Protein AF-A0A9W6DS70-F1 (afdb_monomer_lite)

Structure (mmCIF, N/CA/C/O backbone):
data_AF-A0A9W6DS70-F1
#
_entry.id   AF-A0A9W6DS70-F1
#
loop_
_atom_site.group_PDB
_atom_site.id
_atom_site.type_symbol
_atom_site.label_atom_id
_atom_site.label_alt_id
_atom_site.label_comp_id
_atom_site.label_asym_id
_atom_site.label_entity_id
_atom_site.label_seq_id
_atom_site.pdbx_PDB_ins_code
_atom_site.Cartn_x
_atom_site.Cartn_y
_atom_site.Cartn_z
_atom_site.occupancy
_atom_site.B_iso_or_equiv
_atom_site.auth_seq_id
_atom_site.auth_comp_id
_atom_site.auth_asym_id
_atom_site.auth_atom_id
_atom_site.pdbx_PDB_model_num
ATOM 1 N N . MET A 1 1 ? 18.155 77.463 -1.052 1.00 33.03 1 MET A N 1
ATOM 2 C CA . MET A 1 1 ? 19.085 77.897 0.011 1.00 33.03 1 MET A CA 1
ATOM 3 C C . MET A 1 1 ? 18.278 78.553 1.119 1.00 33.03 1 MET A C 1
ATOM 5 O O . MET A 1 1 ? 17.404 79.341 0.790 1.00 33.03 1 MET A O 1
ATOM 9 N N . SER A 1 2 ? 18.618 78.225 2.370 1.00 34.84 2 SER A N 1
ATOM 10 C CA . SER A 1 2 ? 18.246 78.907 3.626 1.00 34.84 2 SER A CA 1
ATOM 11 C C . SER A 1 2 ? 16.790 78.757 4.086 1.00 34.84 2 SER A C 1
ATOM 13 O O . SER A 1 2 ? 15.871 79.281 3.475 1.00 34.84 2 SER A O 1
ATOM 15 N N . ASN A 1 3 ? 16.540 77.878 5.061 1.00 30.44 3 ASN A N 1
ATOM 16 C CA . ASN A 1 3 ? 16.695 78.058 6.520 1.00 30.44 3 ASN A CA 1
ATOM 17 C C . ASN A 1 3 ? 15.489 78.778 7.132 1.00 30.44 3 ASN A C 1
ATOM 19 O O . ASN A 1 3 ? 15.392 80.001 7.080 1.00 30.44 3 ASN A O 1
ATOM 23 N N . SER A 1 4 ? 14.623 78.007 7.789 1.00 36.94 4 SER A N 1
ATOM 24 C CA . SER A 1 4 ? 13.586 78.525 8.679 1.00 36.94 4 SER A CA 1
ATOM 25 C C . SER A 1 4 ? 13.915 78.094 10.105 1.00 36.94 4 SER A C 1
ATOM 27 O O . SER A 1 4 ? 13.735 76.939 10.481 1.00 36.94 4 SER A O 1
ATOM 29 N N . ASN A 1 5 ? 14.445 79.047 10.871 1.00 34.72 5 ASN A N 1
ATOM 30 C CA . ASN A 1 5 ? 14.525 78.992 12.325 1.00 34.72 5 ASN A CA 1
ATOM 31 C C . ASN A 1 5 ? 13.143 79.315 12.921 1.00 34.72 5 ASN A C 1
ATOM 33 O O . ASN A 1 5 ? 12.470 80.236 12.460 1.00 34.72 5 ASN A O 1
ATOM 37 N N . LEU A 1 6 ? 12.754 78.563 13.954 1.00 40.66 6 LEU A N 1
ATOM 38 C CA . LEU A 1 6 ? 11.622 78.843 14.851 1.00 40.66 6 LEU A CA 1
ATOM 39 C C . LEU A 1 6 ? 11.894 80.111 15.690 1.00 40.66 6 LEU A C 1
ATOM 41 O O . LEU A 1 6 ? 13.056 80.501 15.835 1.00 40.66 6 LEU A O 1
ATOM 45 N N . PRO A 1 7 ? 10.862 80.724 16.304 1.00 43.28 7 PRO A N 1
ATOM 46 C CA . PRO A 1 7 ? 10.692 80.470 17.740 1.00 43.28 7 PRO A CA 1
ATOM 47 C C . PRO A 1 7 ? 9.241 80.496 18.279 1.00 43.28 7 PRO A C 1
ATOM 49 O O . PRO A 1 7 ? 8.278 80.868 17.618 1.00 43.28 7 PRO A O 1
ATOM 52 N N . ILE A 1 8 ? 9.162 80.061 19.537 1.00 36.66 8 ILE A N 1
ATOM 53 C CA . ILE A 1 8 ? 8.038 79.853 20.463 1.00 36.66 8 ILE A CA 1
ATOM 54 C C . ILE A 1 8 ? 7.481 81.178 21.027 1.00 36.66 8 ILE A C 1
ATOM 56 O O . ILE A 1 8 ? 8.280 82.028 21.400 1.00 36.66 8 ILE A O 1
ATOM 60 N N . LEU A 1 9 ? 6.152 81.291 21.199 1.00 30.89 9 LEU A N 1
ATOM 61 C CA . LEU A 1 9 ? 5.375 82.019 22.247 1.00 30.89 9 LEU A CA 1
ATOM 62 C C . LEU A 1 9 ? 3.893 82.009 21.792 1.00 30.89 9 LEU A C 1
ATOM 64 O O . LEU A 1 9 ? 3.650 82.023 20.597 1.00 30.89 9 LEU A O 1
ATOM 68 N N . ALA A 1 10 ? 2.817 81.999 22.576 1.00 34.34 10 ALA A N 1
ATOM 69 C CA . ALA A 1 10 ? 2.534 82.179 23.992 1.00 34.34 10 ALA A CA 1
ATOM 70 C C . ALA A 1 10 ? 1.145 81.548 24.272 1.00 34.34 10 ALA A C 1
ATOM 72 O O . ALA A 1 10 ? 0.312 81.454 23.370 1.00 34.34 10 ALA A O 1
ATOM 73 N N . LYS A 1 11 ? 0.861 81.180 25.526 1.00 37.88 11 LYS A N 1
ATOM 74 C CA . LYS A 1 11 ? -0.518 81.010 26.030 1.00 37.88 11 LYS A CA 1
ATOM 75 C C . LYS A 1 11 ? -1.127 82.390 26.318 1.00 37.88 11 LYS A C 1
ATOM 77 O O . LYS A 1 11 ? -0.399 83.260 26.798 1.00 37.88 11 LYS A O 1
ATOM 82 N N . PRO A 1 12 ? -2.448 82.554 26.152 1.00 40.75 12 PRO A N 1
ATOM 83 C CA . PRO A 1 12 ? -3.218 83.183 27.227 1.00 40.75 12 PRO A CA 1
ATOM 84 C C . PRO A 1 12 ? -4.564 82.499 27.523 1.00 40.75 12 PRO A C 1
ATOM 86 O O . PRO A 1 12 ? -5.110 81.746 26.720 1.00 40.75 12 PRO A O 1
ATOM 89 N N . SER A 1 13 ? -5.031 82.774 28.739 1.00 32.84 13 SER A N 1
ATOM 90 C CA . SER A 1 13 ? -6.174 82.205 29.451 1.00 32.84 13 SER A CA 1
ATOM 91 C C . SER A 1 13 ? -7.545 82.779 29.058 1.00 32.84 13 SER A C 1
ATOM 93 O O . SER A 1 13 ? -7.648 83.926 28.637 1.00 32.84 13 SER A O 1
ATOM 95 N N . ASP A 1 14 ? -8.568 81.949 29.288 1.00 32.41 14 ASP A N 1
ATOM 96 C CA . ASP A 1 14 ? -9.952 82.203 29.730 1.00 32.41 14 ASP A CA 1
ATOM 97 C C . ASP A 1 14 ? -10.707 83.475 29.297 1.00 32.41 14 ASP A C 1
ATOM 99 O O . ASP A 1 14 ? -10.489 84.560 29.833 1.00 32.41 14 ASP A O 1
ATOM 103 N N . SER A 1 15 ? -11.780 83.294 28.511 1.00 32.81 15 SER A N 1
ATOM 104 C CA . SER A 1 15 ? -13.138 83.682 28.946 1.00 32.81 15 SER A CA 1
ATOM 105 C C . SER A 1 15 ? -14.252 83.323 27.955 1.00 32.81 15 SER A C 1
ATOM 107 O O . SER A 1 15 ? -14.219 83.693 26.789 1.00 32.81 15 SER A O 1
ATOM 109 N N . ALA A 1 16 ? -15.276 82.691 28.533 1.00 32.31 16 ALA A N 1
ATOM 110 C CA . ALA A 1 16 ? -16.711 82.877 28.319 1.00 32.31 16 ALA A CA 1
ATOM 111 C C . ALA A 1 16 ? -17.374 82.554 26.958 1.00 32.31 16 ALA A C 1
ATOM 113 O O . ALA A 1 16 ? -17.297 83.293 25.986 1.00 32.31 16 ALA A O 1
ATOM 114 N N . ALA A 1 17 ? -18.227 81.527 27.057 1.00 32.28 17 ALA A N 1
ATOM 115 C CA . ALA A 1 17 ? -19.606 81.469 26.568 1.00 32.28 17 ALA A CA 1
ATOM 116 C C . ALA A 1 17 ? -19.857 81.411 25.051 1.00 32.28 17 ALA A C 1
ATOM 118 O O . ALA A 1 17 ? -19.891 82.417 24.357 1.00 32.28 17 ALA A O 1
ATOM 119 N N . ASN A 1 18 ? -20.250 80.221 24.587 1.00 35.31 18 ASN A N 1
ATOM 120 C CA . ASN A 1 18 ? -21.590 80.045 24.023 1.00 35.31 18 ASN A CA 1
ATOM 121 C C . ASN A 1 18 ? -22.003 78.570 24.083 1.00 35.31 18 ASN A C 1
ATOM 123 O O . ASN A 1 18 ? -21.329 77.687 23.556 1.00 35.31 18 ASN A O 1
ATOM 127 N N . GLN A 1 19 ? -23.108 78.319 24.785 1.00 34.34 19 GLN A N 1
ATOM 128 C CA . GLN A 1 19 ? -23.780 77.028 24.856 1.00 34.34 19 GLN A CA 1
ATOM 129 C C . GLN A 1 19 ? -24.336 76.667 23.475 1.00 34.34 19 GLN A C 1
ATOM 131 O O . GLN A 1 19 ? -25.117 77.423 22.902 1.00 34.34 19 GLN A O 1
ATOM 136 N N . VAL A 1 20 ? -23.971 75.487 22.975 1.00 38.25 20 VAL A N 1
ATOM 137 C CA . VAL A 1 20 ? -24.668 74.807 21.880 1.00 38.25 20 VAL A CA 1
ATOM 138 C C . VAL A 1 20 ? -25.245 73.524 22.467 1.00 38.25 20 VAL A C 1
ATOM 140 O O . VAL A 1 20 ? -24.530 72.706 23.043 1.00 38.25 20 VAL A O 1
ATOM 143 N N . THR A 1 21 ? -26.563 73.399 22.386 1.00 40.50 21 THR A N 1
ATOM 144 C CA . THR A 1 21 ? -27.367 72.263 22.840 1.00 40.50 21 THR A CA 1
ATOM 145 C C . THR A 1 21 ? -26.900 70.959 22.172 1.00 40.50 21 THR A C 1
ATOM 147 O O . THR A 1 21 ? -26.774 70.933 20.946 1.00 40.50 21 THR A O 1
ATOM 150 N N . PRO A 1 22 ? -26.667 69.857 22.913 1.00 41.44 22 PRO A N 1
ATOM 151 C CA . PRO A 1 22 ? -26.314 68.585 22.296 1.00 41.44 22 PRO A CA 1
ATOM 152 C C . PRO A 1 22 ? -27.543 67.914 21.670 1.00 41.44 22 PRO A C 1
ATOM 154 O O . PRO A 1 22 ? -28.576 67.736 22.315 1.00 41.44 22 PRO A O 1
ATOM 157 N N . VAL A 1 23 ? -27.398 67.512 20.408 1.00 46.72 23 VAL A N 1
ATOM 158 C CA . VAL A 1 23 ? -28.306 66.605 19.692 1.00 46.72 23 VAL A CA 1
ATOM 159 C C . VAL A 1 23 ? -28.251 65.213 20.354 1.00 46.72 23 VAL A C 1
ATOM 161 O O . VAL A 1 23 ? -27.155 64.775 20.712 1.00 46.72 23 VAL A O 1
ATOM 164 N N . PRO A 1 24 ? -29.372 64.482 20.519 1.00 42.22 24 PRO A N 1
ATOM 165 C CA . PRO A 1 24 ? -29.346 63.148 21.116 1.00 42.22 24 PRO A CA 1
ATOM 166 C C . PRO A 1 24 ? -28.650 62.151 20.179 1.00 42.22 24 PRO A C 1
ATOM 168 O O . PRO A 1 24 ? -29.122 61.894 19.072 1.00 42.22 24 PRO A O 1
ATOM 171 N N . VAL A 1 25 ? -27.534 61.574 20.626 1.00 51.66 25 VAL A N 1
ATOM 172 C CA . VAL A 1 25 ? -26.871 60.447 19.956 1.00 51.66 25 VAL A CA 1
ATOM 173 C C . VAL A 1 25 ? -27.653 59.177 20.294 1.00 51.66 25 VAL A C 1
ATOM 175 O O . VAL A 1 25 ? -27.782 58.816 21.463 1.00 51.66 25 VAL A O 1
ATOM 178 N N . ALA A 1 26 ? -28.210 58.520 19.276 1.00 48.19 26 ALA A N 1
ATOM 179 C CA . ALA A 1 26 ? -28.862 57.222 19.424 1.00 48.19 26 ALA A CA 1
ATOM 180 C C . ALA A 1 26 ? -27.858 56.170 19.943 1.00 48.19 26 ALA A C 1
ATOM 182 O O . ALA A 1 26 ? -26.691 56.200 19.543 1.00 48.19 26 ALA A O 1
ATOM 183 N N . PRO A 1 27 ? -28.270 55.235 20.817 1.00 43.38 27 PRO A N 1
ATOM 184 C CA . PRO A 1 27 ? -27.362 54.242 21.366 1.00 43.38 27 PRO A CA 1
ATOM 185 C C . PRO A 1 27 ? -26.919 53.264 20.275 1.00 43.38 27 PRO A C 1
ATOM 187 O O . PRO A 1 27 ? -27.733 52.599 19.635 1.00 43.38 27 PRO A O 1
ATOM 190 N N . SER A 1 28 ? -25.607 53.176 20.078 1.00 44.44 28 SER A N 1
ATOM 191 C CA . SER A 1 28 ? -24.958 52.183 19.233 1.00 44.44 28 SER A CA 1
ATOM 192 C C . SER A 1 28 ? -25.350 50.782 19.705 1.00 44.44 28 SER A C 1
ATOM 194 O O . SER A 1 28 ? -24.995 50.366 20.810 1.00 44.44 28 SER A O 1
ATOM 196 N N . HIS A 1 29 ? -26.084 50.039 18.878 1.00 42.75 29 HIS A N 1
ATOM 197 C CA . HIS A 1 29 ? -26.306 48.617 19.103 1.00 42.75 29 HIS A CA 1
ATOM 198 C C . HIS A 1 29 ? -24.961 47.892 18.991 1.00 42.75 29 HIS A C 1
ATOM 200 O O . HIS A 1 29 ? -24.444 47.680 17.895 1.00 42.75 29 HIS A O 1
ATOM 206 N N . ASN A 1 30 ? -24.385 47.517 20.134 1.00 39.59 30 ASN A N 1
ATOM 207 C CA . ASN A 1 30 ? -23.281 46.569 20.180 1.00 39.59 30 ASN A CA 1
ATOM 208 C C . ASN A 1 30 ? -23.777 45.234 19.610 1.00 39.59 30 ASN A C 1
ATOM 210 O O . ASN A 1 30 ? -24.568 44.531 20.238 1.00 39.59 30 ASN A O 1
ATOM 214 N N . LEU A 1 31 ? -23.315 44.892 18.408 1.00 43.22 31 LEU A N 1
ATOM 215 C CA . LEU A 1 31 ? -23.416 43.542 17.868 1.00 43.22 31 LEU A CA 1
ATOM 216 C C . LEU A 1 31 ? -22.476 42.653 18.683 1.00 43.22 31 LEU A C 1
ATOM 218 O O . LEU A 1 31 ? -21.290 42.530 18.385 1.00 43.22 31 LEU A O 1
ATOM 222 N N . THR A 1 32 ? -23.001 42.045 19.742 1.00 39.56 32 THR A N 1
ATOM 223 C CA . THR A 1 32 ? -22.307 40.965 20.437 1.00 39.56 32 THR A CA 1
ATOM 224 C C . THR A 1 32 ? -22.225 39.789 19.470 1.00 39.56 32 THR A C 1
ATOM 226 O O . THR A 1 32 ? -23.200 39.063 19.277 1.00 39.56 32 THR A O 1
ATOM 229 N N . ILE A 1 33 ? -21.068 39.607 18.832 1.00 49.88 33 ILE A N 1
ATOM 230 C CA . ILE A 1 33 ? -20.751 38.374 18.114 1.00 49.88 33 ILE A CA 1
ATOM 231 C C . ILE A 1 33 ? -20.685 37.278 19.180 1.00 49.88 33 ILE A C 1
ATOM 233 O O . ILE A 1 33 ? -19.675 37.097 19.856 1.00 49.88 33 ILE A O 1
ATOM 237 N N . GLN A 1 34 ? -21.796 36.570 19.369 1.00 45.12 34 GLN A N 1
ATOM 238 C CA . GLN A 1 34 ? -21.818 35.289 20.058 1.00 45.12 34 GLN A CA 1
ATOM 239 C C . GLN A 1 34 ? -20.980 34.333 19.209 1.00 45.12 34 GLN A C 1
ATOM 241 O O . GLN A 1 34 ? -21.471 33.738 18.248 1.00 45.12 34 GLN A O 1
ATOM 246 N N . MET A 1 35 ? -19.692 34.213 19.533 1.00 42.56 35 MET A N 1
ATOM 247 C CA . MET A 1 35 ? -18.890 33.088 19.079 1.00 42.56 35 MET A CA 1
ATOM 248 C C . MET A 1 35 ? -19.514 31.838 19.692 1.00 42.56 35 MET A C 1
ATOM 250 O O . MET A 1 35 ? -19.226 31.464 20.827 1.00 42.56 35 MET A O 1
ATOM 254 N N . LYS A 1 36 ? -20.432 31.217 18.946 1.00 41.28 36 LYS A N 1
ATOM 255 C CA . LYS A 1 36 ? -20.911 29.873 19.233 1.00 41.28 36 LYS A CA 1
ATOM 256 C C . LYS A 1 36 ? -19.681 28.983 19.166 1.00 41.28 36 LYS A C 1
ATOM 258 O O . LYS A 1 36 ? -19.204 28.682 18.074 1.00 41.28 36 LYS A O 1
ATOM 263 N N . SER A 1 37 ? -19.145 28.655 20.340 1.00 44.19 37 SER A N 1
ATOM 264 C CA . SER A 1 37 ? -18.058 27.703 20.510 1.00 44.19 37 SER A CA 1
ATOM 265 C C . SER A 1 37 ? -18.435 26.451 19.728 1.00 44.19 37 SER A C 1
ATOM 267 O O . SER A 1 37 ? -19.375 25.739 20.088 1.00 44.19 37 SER A O 1
ATOM 269 N N . ARG A 1 38 ? -17.785 26.251 18.578 1.00 49.19 38 ARG A N 1
ATOM 270 C CA . ARG A 1 38 ? -17.803 24.961 17.906 1.00 49.19 38 ARG A CA 1
ATOM 271 C C . ARG A 1 38 ? -16.989 24.074 18.824 1.00 49.19 38 ARG A C 1
ATOM 273 O O . ARG A 1 38 ? -15.770 24.203 18.881 1.00 49.19 38 ARG A O 1
ATOM 280 N N . THR A 1 39 ? -17.677 23.233 19.586 1.00 43.56 39 THR A N 1
ATOM 281 C CA . THR A 1 39 ? -17.058 22.060 20.187 1.00 43.56 39 THR A CA 1
ATOM 282 C C . THR A 1 39 ? -16.211 21.402 19.099 1.00 43.56 39 THR A C 1
ATOM 284 O O . THR A 1 39 ? -16.735 21.198 17.997 1.00 43.56 39 THR A O 1
ATOM 287 N N . PRO A 1 40 ? -14.920 21.119 19.349 1.00 41.56 40 PRO A N 1
ATOM 288 C CA . PRO A 1 40 ? -14.156 20.271 18.456 1.00 41.56 40 PRO A CA 1
ATOM 289 C C . PRO A 1 40 ? -14.964 18.986 18.325 1.00 41.56 40 PRO A C 1
ATOM 291 O O . PRO A 1 40 ? -15.206 18.300 19.321 1.00 41.56 40 PRO A O 1
ATOM 294 N N . ILE A 1 41 ? -15.483 18.721 17.128 1.00 48.34 41 ILE A N 1
ATOM 295 C CA . ILE A 1 41 ? -16.021 17.407 16.814 1.00 48.34 41 ILE A CA 1
ATOM 296 C C . ILE A 1 41 ? -14.767 16.550 16.772 1.00 48.34 41 ILE A C 1
ATOM 298 O O . ILE A 1 41 ? -14.074 16.533 15.763 1.00 48.34 41 ILE A O 1
ATOM 302 N N . ILE A 1 42 ? -14.407 15.961 17.913 1.00 49.78 42 ILE A N 1
ATOM 303 C CA . ILE A 1 42 ? -13.41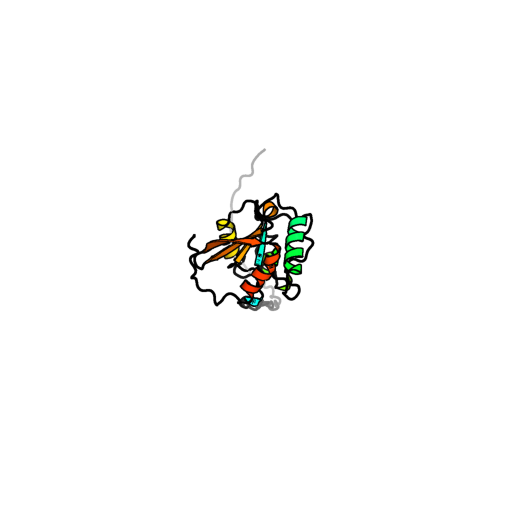3 14.897 17.947 1.00 49.78 42 ILE A CA 1
ATOM 304 C C . ILE A 1 42 ? -13.961 13.866 16.957 1.00 49.78 42 ILE A C 1
ATOM 306 O O . ILE A 1 42 ? -15.090 13.402 17.174 1.00 49.78 42 ILE A O 1
ATOM 310 N N . PRO A 1 43 ? -13.269 13.598 15.833 1.00 54.28 43 PRO A N 1
ATOM 311 C CA . PRO A 1 43 ? -13.741 12.600 14.895 1.00 54.28 43 PRO A CA 1
ATOM 312 C C . PRO A 1 43 ? -13.931 11.293 15.672 1.00 54.28 43 PRO A C 1
ATOM 314 O O . PRO A 1 43 ? -13.142 10.997 16.577 1.00 54.28 43 PRO A O 1
ATOM 317 N N . PRO A 1 44 ? -15.021 10.552 15.416 1.00 57.03 44 PRO A N 1
ATOM 318 C CA . PRO A 1 44 ? -15.222 9.273 16.073 1.00 57.03 44 PRO A CA 1
ATOM 319 C C . PRO A 1 44 ? -13.971 8.405 15.871 1.00 57.03 44 PRO A C 1
ATOM 321 O O . PRO A 1 44 ? -13.338 8.499 14.817 1.00 57.03 44 PRO A O 1
ATOM 324 N N . PRO A 1 45 ? -13.589 7.586 16.867 1.00 65.19 45 PRO A N 1
ATOM 325 C CA . PRO A 1 45 ? -12.441 6.704 16.725 1.00 65.19 45 PRO A CA 1
ATOM 326 C C . PRO A 1 45 ? -12.615 5.857 15.464 1.00 65.19 45 PRO A C 1
ATOM 328 O O . PRO A 1 45 ? -13.667 5.245 15.268 1.00 65.19 45 PRO A O 1
ATOM 331 N N . VAL A 1 46 ? -11.592 5.866 14.609 1.00 69.44 46 VAL A N 1
ATOM 332 C CA . VAL A 1 46 ? -11.586 5.138 13.340 1.00 69.44 46 VAL A CA 1
ATOM 333 C C . VAL A 1 46 ? -11.865 3.665 13.616 1.00 69.44 46 VAL A C 1
ATOM 335 O O . VAL A 1 46 ? -11.152 3.024 14.391 1.00 69.44 46 VAL A O 1
ATOM 338 N N . ASN A 1 47 ? -12.922 3.130 13.005 1.00 75.00 47 ASN A N 1
ATOM 339 C CA . ASN A 1 47 ? -13.263 1.720 13.119 1.00 75.00 47 ASN A CA 1
ATOM 340 C C . ASN A 1 47 ? -12.146 0.888 12.459 1.00 75.00 47 ASN A C 1
ATOM 342 O O . ASN A 1 47 ? -11.929 1.039 11.257 1.00 75.00 47 ASN A O 1
ATOM 346 N N . PRO A 1 48 ? -11.449 -0.008 13.185 1.00 69.88 48 PRO A N 1
ATOM 347 C CA . PRO A 1 48 ? -10.369 -0.810 12.604 1.00 69.88 48 PRO A CA 1
ATOM 348 C C . PRO A 1 48 ? -10.801 -1.617 11.371 1.00 69.88 48 PRO A C 1
ATOM 350 O O . PRO A 1 48 ? -10.005 -1.811 10.458 1.00 69.88 48 PRO A O 1
ATOM 353 N N . LEU A 1 49 ? -12.079 -2.019 11.312 1.00 75.00 49 LEU A N 1
ATOM 354 C CA . LEU A 1 49 ? -12.669 -2.783 10.203 1.00 75.00 49 LEU A CA 1
ATOM 355 C C . LEU A 1 49 ? -12.791 -1.984 8.897 1.00 75.00 49 LEU A C 1
ATOM 357 O O . LEU A 1 49 ? -13.027 -2.568 7.838 1.00 75.00 49 LEU A O 1
ATOM 361 N N . GLU A 1 50 ? -12.683 -0.663 8.993 1.00 83.62 50 GLU A N 1
ATOM 362 C CA . GLU A 1 50 ? -12.844 0.291 7.899 1.00 83.62 50 GLU A CA 1
ATOM 363 C C . GLU A 1 50 ? -11.502 0.876 7.444 1.00 83.62 50 GLU A C 1
ATOM 365 O O . GLU A 1 50 ? -11.470 1.640 6.484 1.00 83.62 50 GLU A O 1
ATOM 370 N N . GLN A 1 51 ? -10.396 0.509 8.105 1.00 92.88 51 GLN A N 1
ATOM 371 C CA . GLN A 1 51 ? -9.077 1.006 7.741 1.00 92.88 51 GLN A CA 1
ATOM 372 C C . GLN A 1 51 ? -8.647 0.548 6.345 1.00 92.88 51 GLN A C 1
ATOM 374 O O . GLN A 1 51 ? -8.930 -0.575 5.919 1.00 92.88 51 GLN A O 1
ATOM 379 N N . LEU A 1 52 ? -7.887 1.408 5.672 1.00 96.44 52 LEU A N 1
ATOM 380 C CA . LEU A 1 52 ? -7.204 1.102 4.420 1.00 96.44 52 LEU A CA 1
ATOM 381 C C . LEU A 1 52 ? -5.730 0.808 4.687 1.00 96.44 52 LEU A C 1
ATOM 383 O O . LEU A 1 52 ? -5.088 1.474 5.496 1.00 96.44 52 LEU A O 1
ATOM 387 N N . VAL A 1 53 ? -5.175 -0.181 3.997 1.00 97.75 53 VAL A N 1
ATOM 388 C CA . VAL A 1 53 ? -3.752 -0.522 4.076 1.00 97.75 53 VAL A CA 1
ATOM 389 C C . VAL A 1 53 ? -3.024 0.138 2.917 1.00 97.75 53 VAL A C 1
ATOM 391 O O . VAL A 1 53 ? -3.365 -0.079 1.752 1.00 97.75 53 VAL A O 1
ATOM 394 N N . CYS A 1 54 ? -2.007 0.933 3.234 1.00 98.25 54 CYS A N 1
ATOM 395 C CA . CYS A 1 54 ? -1.259 1.652 2.214 1.00 98.25 54 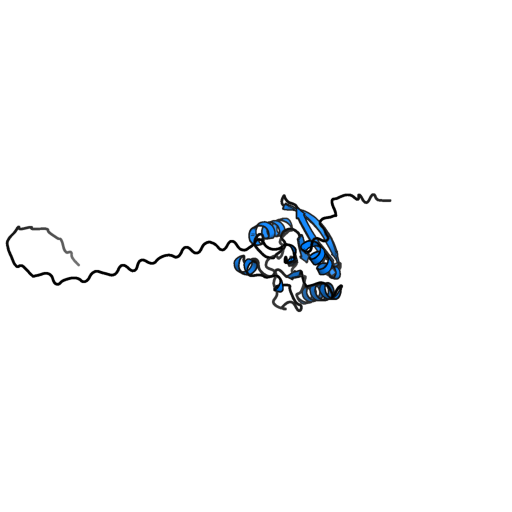CYS A CA 1
ATOM 396 C C . CYS A 1 54 ? -0.353 0.716 1.407 1.00 98.25 54 CYS A C 1
ATOM 398 O O . CYS A 1 54 ? 0.319 -0.146 1.970 1.00 98.25 54 CYS A O 1
ATOM 400 N N . ILE A 1 55 ? -0.275 0.957 0.102 1.00 98.62 55 ILE A N 1
ATOM 401 C CA . ILE A 1 55 ? 0.882 0.654 -0.733 1.00 98.62 55 ILE A CA 1
ATOM 402 C C . ILE A 1 55 ? 1.626 1.974 -0.917 1.00 98.62 55 ILE A C 1
ATOM 404 O O . ILE A 1 55 ? 1.063 2.951 -1.412 1.00 98.62 55 ILE A O 1
ATOM 408 N N . ILE A 1 56 ? 2.884 2.006 -0.495 1.00 98.56 56 ILE A N 1
ATOM 409 C CA . ILE A 1 56 ? 3.754 3.176 -0.570 1.00 98.56 56 ILE A CA 1
ATOM 410 C C . ILE A 1 56 ? 4.873 2.841 -1.548 1.00 98.56 56 ILE A C 1
ATOM 412 O O . ILE A 1 56 ? 5.670 1.935 -1.308 1.00 98.56 56 ILE A O 1
ATOM 416 N N . CYS A 1 57 ? 4.912 3.547 -2.674 1.00 98.25 57 CYS A N 1
ATOM 417 C CA . CYS A 1 57 ? 5.992 3.393 -3.638 1.00 98.25 57 CYS A CA 1
ATOM 418 C C . CYS A 1 57 ? 7.210 4.184 -3.154 1.00 98.25 57 CYS A C 1
ATOM 420 O O . CYS A 1 57 ? 7.090 5.385 -2.912 1.00 98.25 57 CYS A O 1
ATOM 422 N N . VAL A 1 58 ? 8.356 3.525 -2.992 1.00 97.75 58 VAL A N 1
ATOM 423 C CA . VAL A 1 58 ? 9.617 4.153 -2.541 1.00 97.75 58 VAL A CA 1
ATOM 424 C C . VAL A 1 58 ? 10.710 4.105 -3.609 1.00 97.75 58 VAL A C 1
ATOM 426 O O . VAL A 1 58 ? 11.792 4.644 -3.405 1.00 97.75 58 VAL A O 1
ATOM 429 N N . GLU A 1 59 ? 10.413 3.480 -4.746 1.00 95.88 59 GLU A N 1
ATOM 430 C CA . GLU A 1 59 ? 11.349 3.210 -5.828 1.00 95.88 59 GLU A CA 1
ATOM 431 C C . GLU A 1 59 ? 10.878 3.842 -7.148 1.00 95.88 59 GLU A C 1
ATOM 433 O O . GLU A 1 59 ? 9.764 3.583 -7.606 1.00 95.88 59 GLU A O 1
ATOM 438 N N . GLU A 1 60 ? 11.742 4.632 -7.793 1.00 91.19 60 GLU A N 1
ATOM 439 C CA . GLU A 1 60 ? 11.411 5.362 -9.030 1.00 91.19 60 GLU A CA 1
ATOM 440 C C . GLU A 1 60 ? 11.222 4.418 -10.224 1.00 91.19 60 GLU A C 1
ATOM 442 O O . GLU A 1 60 ? 10.433 4.682 -11.131 1.00 91.19 60 GLU A O 1
ATOM 447 N N . SER A 1 61 ? 11.924 3.284 -10.219 1.00 91.44 61 SER A N 1
ATOM 448 C CA . SER A 1 61 ? 11.866 2.306 -11.304 1.00 91.44 61 SER A CA 1
ATOM 449 C C . SER A 1 61 ? 10.532 1.555 -11.407 1.00 91.44 61 SER A C 1
ATOM 451 O O . SER A 1 61 ? 10.354 0.794 -12.359 1.00 91.44 61 SER A O 1
ATOM 453 N N . ILE A 1 62 ? 9.583 1.778 -10.486 1.00 95.25 62 ILE A N 1
ATOM 454 C CA . ILE A 1 62 ? 8.237 1.193 -10.514 1.00 95.25 62 ILE A CA 1
ATOM 455 C C . ILE A 1 62 ? 7.272 2.130 -11.257 1.00 95.25 62 ILE A C 1
ATOM 457 O O . ILE A 1 62 ? 6.843 3.149 -10.712 1.00 95.25 62 ILE A O 1
ATOM 461 N N . PRO A 1 63 ? 6.862 1.787 -12.488 1.00 95.50 63 PRO A N 1
ATOM 462 C CA . PRO A 1 63 ? 5.990 2.641 -13.280 1.00 95.50 63 PRO A CA 1
ATOM 463 C C . PRO A 1 63 ? 4.509 2.516 -12.864 1.00 95.50 63 PRO A C 1
ATOM 465 O O . PRO A 1 63 ? 4.090 1.466 -12.364 1.00 95.50 63 PRO A O 1
ATOM 468 N N . PRO A 1 64 ? 3.661 3.523 -13.158 1.00 96.94 64 PRO A N 1
ATOM 469 C CA . PRO A 1 64 ? 2.238 3.505 -12.794 1.00 96.94 64 PRO A CA 1
ATOM 470 C C . PRO A 1 64 ? 1.436 2.308 -13.330 1.00 96.94 64 PRO A C 1
ATOM 472 O O . PRO A 1 64 ? 0.519 1.822 -12.663 1.00 96.94 64 PRO A O 1
ATOM 475 N N . TYR A 1 65 ? 1.786 1.773 -14.506 1.00 97.00 65 TYR A N 1
ATOM 476 C CA . TYR A 1 65 ? 1.114 0.579 -15.035 1.00 97.00 65 TYR A CA 1
ATOM 477 C C . TYR A 1 65 ? 1.350 -0.650 -14.146 1.00 97.00 65 TYR A C 1
ATOM 479 O O . TYR A 1 65 ? 0.428 -1.423 -13.921 1.00 97.00 65 TYR A O 1
ATOM 487 N N . MET A 1 66 ? 2.539 -0.786 -13.554 1.00 97.75 66 MET A N 1
ATOM 488 C CA . MET A 1 66 ? 2.856 -1.895 -12.654 1.00 97.75 66 MET A CA 1
ATOM 489 C C . MET A 1 66 ? 2.094 -1.765 -11.332 1.00 97.75 66 MET A C 1
ATOM 491 O O . MET A 1 66 ? 1.611 -2.755 -10.791 1.00 97.75 66 MET A O 1
ATOM 495 N N . LEU A 1 67 ? 1.921 -0.538 -10.828 1.00 98.12 67 LEU A N 1
ATOM 496 C CA . LEU A 1 67 ? 1.031 -0.281 -9.693 1.00 98.12 67 LEU A CA 1
ATOM 497 C C . LEU A 1 67 ? -0.417 -0.652 -10.041 1.00 98.12 67 LEU A C 1
ATOM 499 O O . LEU A 1 67 ? -1.104 -1.265 -9.229 1.00 98.12 67 LEU A O 1
ATOM 503 N N . SER A 1 68 ? -0.867 -0.350 -11.261 1.00 98.25 68 SER A N 1
ATOM 504 C CA . SER A 1 68 ? -2.190 -0.766 -11.745 1.00 98.25 68 SER A CA 1
ATOM 505 C C . SER A 1 68 ? -2.341 -2.289 -11.762 1.00 98.25 68 SER A C 1
ATOM 507 O O . SER A 1 68 ? -3.372 -2.787 -11.306 1.00 98.25 68 SER A O 1
ATOM 509 N N . ASP A 1 69 ? -1.315 -3.016 -12.215 1.00 98.19 69 ASP A N 1
ATOM 510 C CA . ASP A 1 69 ? -1.279 -4.482 -12.217 1.00 98.19 69 ASP A CA 1
ATOM 511 C C . ASP A 1 69 ? -1.349 -5.046 -10.792 1.00 98.19 69 ASP A C 1
ATOM 513 O O . ASP A 1 69 ? -2.148 -5.945 -10.533 1.00 98.19 69 ASP A O 1
ATOM 517 N N . ILE A 1 70 ? -0.621 -4.452 -9.834 1.00 98.44 70 ILE A N 1
ATOM 518 C CA . ILE A 1 70 ? -0.703 -4.811 -8.408 1.00 98.44 70 ILE A CA 1
ATOM 519 C C . ILE A 1 70 ? -2.150 -4.752 -7.915 1.00 98.44 70 ILE A C 1
ATOM 521 O O . ILE A 1 70 ? -2.653 -5.734 -7.366 1.00 98.44 70 ILE A O 1
ATOM 525 N N . PHE A 1 71 ? -2.836 -3.619 -8.104 1.00 98.44 71 PHE A N 1
ATOM 526 C CA . PHE A 1 71 ? -4.223 -3.473 -7.651 1.00 98.44 71 PHE A CA 1
ATOM 527 C C . PHE A 1 71 ? -5.161 -4.426 -8.393 1.00 98.44 71 PHE A C 1
ATOM 529 O O . PHE A 1 71 ? -6.017 -5.060 -7.774 1.00 98.44 71 PHE A O 1
ATOM 536 N N . HIS A 1 72 ? -4.993 -4.555 -9.710 1.00 98.31 72 HIS A N 1
ATOM 537 C CA . HIS A 1 72 ? -5.819 -5.429 -10.532 1.00 98.31 72 HIS A CA 1
ATOM 538 C C . HIS A 1 72 ? -5.713 -6.895 -10.095 1.00 98.31 72 HIS A C 1
ATOM 540 O O . HIS A 1 72 ? -6.736 -7.547 -9.865 1.00 98.31 72 HIS A O 1
ATOM 546 N N . GLU A 1 73 ? -4.497 -7.410 -9.926 1.00 98.50 73 GLU A N 1
ATOM 547 C CA . GLU A 1 73 ? -4.260 -8.783 -9.483 1.00 98.50 73 GLU A CA 1
ATOM 548 C C . GLU A 1 73 ? -4.710 -9.003 -8.039 1.00 98.50 73 GLU A C 1
ATOM 550 O O . GLU A 1 73 ? -5.361 -10.011 -7.748 1.00 98.50 73 GLU A O 1
ATOM 555 N N . ALA A 1 74 ? -4.423 -8.056 -7.141 1.00 98.38 74 ALA A N 1
ATOM 556 C CA . ALA A 1 74 ? -4.801 -8.148 -5.735 1.00 98.38 74 ALA A CA 1
ATOM 557 C C . ALA A 1 74 ? -6.320 -8.245 -5.540 1.00 98.38 74 ALA A C 1
ATOM 559 O O . ALA A 1 74 ? -6.787 -9.020 -4.703 1.00 98.38 74 ALA A O 1
ATOM 560 N N . TYR A 1 75 ? -7.104 -7.491 -6.315 1.00 98.00 75 TYR A N 1
ATOM 561 C CA . TYR A 1 75 ? -8.568 -7.544 -6.249 1.00 98.00 75 TYR A CA 1
ATOM 562 C C . TYR A 1 75 ? -9.159 -8.732 -7.010 1.00 98.00 75 TYR A C 1
ATOM 564 O O . TYR A 1 75 ? -10.173 -9.287 -6.591 1.00 98.00 75 TYR A O 1
ATOM 572 N N . SER A 1 76 ? -8.510 -9.175 -8.087 1.00 97.75 76 SER A N 1
ATOM 573 C CA . SER A 1 76 ? -8.960 -10.344 -8.854 1.00 97.75 76 SER A CA 1
ATOM 574 C C . SER A 1 76 ? -8.717 -11.668 -8.124 1.00 97.75 76 SER A C 1
ATOM 576 O O . SER A 1 76 ? -9.382 -12.663 -8.414 1.00 97.75 76 SER A O 1
ATOM 578 N N . ARG A 1 77 ? -7.781 -11.696 -7.167 1.00 96.94 77 ARG A N 1
ATOM 579 C CA . ARG A 1 77 ? -7.429 -12.887 -6.384 1.00 96.94 77 ARG A CA 1
ATOM 580 C C . ARG A 1 77 ? -8.597 -13.463 -5.588 1.00 96.94 77 ARG A C 1
ATOM 582 O O . ARG A 1 77 ? -8.742 -14.683 -5.540 1.00 96.94 77 ARG A O 1
ATOM 589 N N . ASP A 1 78 ? -9.388 -12.601 -4.959 1.00 95.31 78 ASP A N 1
ATOM 590 C CA . ASP A 1 78 ? -10.610 -12.969 -4.242 1.00 95.31 78 ASP A CA 1
ATOM 591 C C . ASP A 1 78 ? -11.655 -11.851 -4.404 1.00 95.31 78 ASP A C 1
ATOM 593 O O . ASP A 1 78 ? -11.719 -10.935 -3.578 1.00 95.31 78 ASP A O 1
ATOM 597 N N . PRO A 1 79 ? -12.487 -11.914 -5.462 1.00 93.56 79 PRO A N 1
ATOM 598 C CA . PRO A 1 79 ? -13.480 -10.882 -5.762 1.00 93.56 79 PRO A CA 1
ATOM 599 C C . PRO A 1 79 ? -14.582 -10.736 -4.703 1.00 93.56 79 PRO A C 1
ATOM 601 O O . PRO A 1 79 ? -15.377 -9.800 -4.770 1.00 93.56 79 PRO A O 1
ATOM 604 N N . GLY A 1 80 ? -14.684 -11.678 -3.756 1.00 94.06 80 GLY A N 1
ATOM 605 C CA . GLY A 1 80 ? -15.620 -11.591 -2.637 1.00 94.06 80 GLY A CA 1
ATOM 606 C C . GLY A 1 80 ? -15.143 -10.652 -1.528 1.00 94.06 80 GLY A C 1
ATOM 607 O O . GLY A 1 80 ? -15.945 -10.245 -0.684 1.00 94.06 80 GLY A O 1
ATOM 608 N N . LEU A 1 81 ? -13.854 -10.304 -1.516 1.00 93.44 81 LEU A N 1
ATOM 609 C CA . LEU A 1 81 ? -13.293 -9.368 -0.556 1.00 93.44 81 LEU A CA 1
ATOM 610 C C . LEU A 1 81 ? -13.461 -7.923 -1.042 1.00 93.44 81 LEU A C 1
ATOM 612 O O . LEU A 1 81 ? -13.248 -7.633 -2.218 1.00 93.44 81 LEU A O 1
ATOM 616 N N . PRO A 1 82 ? -13.790 -6.987 -0.140 1.00 93.62 82 PRO A N 1
ATOM 617 C CA . PRO A 1 82 ? -13.826 -5.581 -0.500 1.00 93.62 82 PRO A CA 1
ATOM 618 C C . PRO A 1 82 ? -12.409 -5.059 -0.790 1.00 93.62 82 PRO A C 1
ATOM 620 O O . PRO A 1 82 ? -11.441 -5.551 -0.197 1.00 93.62 82 PRO A O 1
ATOM 623 N N . PRO A 1 83 ? -12.269 -4.041 -1.655 1.00 95.69 83 PRO A N 1
ATOM 624 C CA . PRO A 1 83 ? -11.022 -3.301 -1.803 1.00 95.69 83 PRO A CA 1
ATOM 625 C C . PRO A 1 83 ? -10.594 -2.700 -0.460 1.00 95.69 83 PRO A C 1
ATOM 627 O O . PRO A 1 83 ? -11.387 -2.057 0.223 1.00 95.69 83 PRO A O 1
ATOM 630 N N . SER A 1 84 ? -9.360 -2.953 -0.035 1.00 96.19 84 SER A N 1
ATOM 631 C CA . SER A 1 84 ? -8.806 -2.419 1.221 1.00 96.19 84 SER A CA 1
ATOM 632 C C . SER A 1 84 ? -7.382 -1.890 1.064 1.00 96.19 84 SER A C 1
ATOM 634 O O . SER A 1 84 ? -6.718 -1.612 2.060 1.00 96.19 84 SER A O 1
ATOM 636 N N . LEU A 1 85 ? -6.907 -1.759 -0.177 1.00 98.19 85 LEU A N 1
ATOM 637 C CA . LEU A 1 85 ? -5.594 -1.212 -0.496 1.00 98.19 85 LEU A CA 1
ATOM 638 C C . LEU A 1 85 ? -5.716 0.246 -0.949 1.00 98.19 85 LEU A C 1
ATOM 640 O O . LEU A 1 85 ? -6.659 0.618 -1.649 1.00 98.19 85 LEU A O 1
ATOM 644 N N . PHE A 1 86 ? -4.735 1.059 -0.576 1.00 98.25 86 PHE A N 1
ATOM 645 C CA . PHE A 1 86 ? -4.661 2.469 -0.944 1.00 98.25 86 PHE A CA 1
ATOM 646 C C . PHE A 1 86 ? -3.252 2.831 -1.414 1.00 98.25 86 PHE A C 1
ATOM 648 O O . PHE A 1 86 ? -2.297 2.672 -0.661 1.00 98.25 86 PHE A O 1
ATOM 655 N N . LEU A 1 87 ? -3.097 3.311 -2.644 1.00 98.44 87 LEU A N 1
ATOM 656 C CA . LEU A 1 87 ? -1.853 3.908 -3.116 1.00 98.44 87 LEU A CA 1
ATOM 657 C C . LEU A 1 87 ? -1.692 5.272 -2.455 1.00 98.44 87 LEU A C 1
ATOM 659 O O . LEU A 1 87 ? -2.467 6.185 -2.727 1.00 98.44 87 LEU A O 1
ATOM 663 N N . LEU A 1 88 ? -0.689 5.414 -1.596 1.00 97.62 88 LEU A N 1
ATOM 664 C CA . LEU A 1 88 ? -0.451 6.683 -0.926 1.00 97.62 88 LEU A CA 1
ATOM 665 C C . LEU A 1 88 ? 0.305 7.637 -1.860 1.00 97.62 88 LEU A C 1
ATOM 667 O O . LEU A 1 88 ? 1.503 7.482 -2.090 1.00 97.62 88 LEU A O 1
ATOM 671 N N . ASP A 1 89 ? -0.408 8.628 -2.385 1.00 96.00 89 ASP A N 1
ATOM 672 C CA . ASP A 1 89 ? 0.071 9.594 -3.382 1.00 96.00 89 ASP A CA 1
ATOM 673 C C . ASP A 1 89 ? 0.350 10.995 -2.807 1.00 96.00 89 ASP A C 1
ATOM 675 O O . ASP A 1 89 ? 0.791 11.900 -3.514 1.00 96.00 89 ASP A O 1
ATOM 679 N N . THR A 1 90 ? 0.124 11.193 -1.508 1.00 96.19 90 THR A N 1
ATOM 680 C CA . THR A 1 90 ? 0.303 12.479 -0.833 1.00 96.19 90 THR A CA 1
ATOM 681 C C . THR A 1 90 ? 0.865 12.305 0.573 1.00 96.19 90 THR A C 1
ATOM 683 O O . THR A 1 90 ? 0.547 11.352 1.281 1.00 96.19 90 THR A O 1
ATOM 686 N N . ASN A 1 91 ? 1.675 13.270 1.006 1.00 95.94 91 ASN A N 1
ATOM 687 C CA . ASN A 1 91 ? 2.147 13.402 2.386 1.00 95.94 91 ASN A CA 1
ATOM 688 C C . ASN A 1 91 ? 1.465 14.571 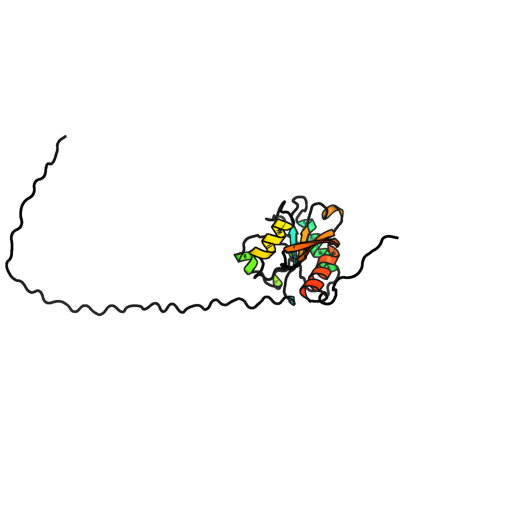3.129 1.00 95.94 91 ASN A C 1
ATOM 690 O O . ASN A 1 91 ? 1.869 14.936 4.234 1.00 95.94 91 ASN A O 1
ATOM 694 N N . PHE A 1 92 ? 0.431 15.181 2.536 1.00 96.69 92 PHE A N 1
ATOM 695 C CA . PHE A 1 92 ? -0.223 16.361 3.091 1.00 96.69 92 PHE A CA 1
ATOM 696 C C . PHE A 1 92 ? -1.387 15.981 4.015 1.00 96.69 92 PHE A C 1
ATOM 698 O O . PHE A 1 92 ? -2.447 15.548 3.561 1.00 96.69 92 PHE A O 1
ATOM 705 N N . LYS A 1 93 ? -1.206 16.199 5.326 1.00 94.69 93 LYS A N 1
ATOM 706 C CA . LYS A 1 93 ? -2.156 15.787 6.378 1.00 94.69 93 LYS A CA 1
ATOM 707 C C . LYS A 1 93 ? -3.627 16.145 6.104 1.00 94.69 93 LYS A C 1
ATOM 709 O O . LYS A 1 93 ? -4.458 15.259 6.247 1.00 94.69 93 LYS A O 1
ATOM 714 N N . PRO A 1 94 ? -3.992 17.367 5.666 1.00 95.44 94 PRO A N 1
ATOM 715 C CA . PRO A 1 94 ? -5.398 17.688 5.413 1.00 95.44 94 PRO A CA 1
ATOM 716 C C . PRO A 1 94 ? -6.056 16.840 4.317 1.00 95.44 94 PRO A C 1
ATOM 718 O O . PRO A 1 94 ? -7.260 16.616 4.382 1.00 95.44 94 PRO A O 1
ATOM 721 N N . ILE A 1 95 ? -5.291 16.375 3.320 1.00 95.75 95 ILE A N 1
ATOM 722 C CA . ILE A 1 95 ? -5.804 15.442 2.305 1.00 95.75 95 ILE A CA 1
ATOM 723 C C . ILE A 1 95 ? -5.914 14.043 2.916 1.00 95.75 95 ILE A C 1
ATOM 725 O O . ILE A 1 95 ? -6.948 13.400 2.769 1.00 95.75 95 ILE A O 1
ATOM 729 N N . ILE A 1 96 ? -4.903 13.613 3.674 1.00 96.56 96 ILE A N 1
ATOM 730 C CA . ILE A 1 96 ? -4.892 12.308 4.351 1.00 96.56 96 ILE A CA 1
ATOM 731 C C . ILE A 1 96 ? -6.086 12.147 5.301 1.00 96.56 96 ILE A C 1
ATOM 733 O O . ILE A 1 96 ? -6.772 11.129 5.280 1.00 96.56 96 ILE A O 1
ATOM 737 N N . ASP A 1 97 ? -6.385 13.182 6.083 1.00 93.81 97 ASP A N 1
ATOM 738 C CA . ASP A 1 97 ? -7.515 13.204 7.016 1.00 93.81 97 ASP A CA 1
ATOM 739 C C . ASP A 1 97 ? -8.879 13.222 6.301 1.00 93.81 97 ASP A C 1
ATOM 741 O O . ASP A 1 97 ? -9.908 12.981 6.930 1.00 93.81 97 ASP A O 1
ATOM 745 N N . SER A 1 98 ? -8.907 13.520 4.997 1.00 94.12 98 SER A N 1
ATOM 746 C CA . SER A 1 98 ? -10.133 13.522 4.191 1.00 94.12 98 SER A CA 1
ATOM 747 C C . SER A 1 98 ? -10.475 12.157 3.589 1.00 94.12 98 SER A C 1
ATOM 749 O O . SER A 1 98 ? -11.578 11.987 3.065 1.00 94.12 98 SER A O 1
ATOM 751 N N . PHE A 1 99 ? -9.556 11.188 3.656 1.00 94.81 99 PHE A N 1
ATOM 752 C CA . PHE A 1 99 ? -9.785 9.851 3.122 1.00 94.81 99 PHE A CA 1
ATOM 753 C C . PHE A 1 99 ? -10.851 9.092 3.913 1.00 94.81 99 PHE A C 1
ATOM 755 O O . PHE A 1 99 ? -11.016 9.241 5.124 1.00 94.81 99 PHE A O 1
ATOM 762 N N . THR A 1 100 ? -11.569 8.236 3.195 1.00 94.25 100 THR A N 1
ATOM 763 C CA . THR A 1 100 ? -12.676 7.422 3.704 1.00 94.25 100 THR A CA 1
ATOM 764 C C . THR A 1 100 ? -12.464 5.960 3.306 1.00 94.25 100 THR A C 1
ATOM 766 O O . THR A 1 100 ? -11.589 5.685 2.485 1.00 94.25 100 THR A O 1
ATOM 769 N N . PRO A 1 101 ? -13.258 5.006 3.817 1.00 91.06 101 PRO A N 1
ATOM 770 C CA . PRO A 1 101 ? -13.152 3.607 3.393 1.00 91.06 101 PRO A CA 1
ATOM 771 C C . PRO A 1 101 ? -13.361 3.411 1.882 1.00 91.06 101 PRO A C 1
ATOM 773 O O . PRO A 1 101 ? -12.764 2.520 1.285 1.00 91.06 101 PRO A O 1
ATOM 776 N N . ASP A 1 102 ? -14.146 4.285 1.246 1.00 93.81 102 ASP A N 1
ATOM 777 C CA . ASP A 1 102 ? -14.391 4.268 -0.201 1.00 93.81 102 ASP A CA 1
ATOM 778 C C . ASP A 1 102 ? -13.225 4.858 -1.015 1.00 93.81 102 ASP A C 1
ATOM 780 O O . ASP A 1 102 ? -13.245 4.828 -2.243 1.00 93.81 102 ASP A O 1
ATOM 784 N N . SER A 1 103 ? -12.194 5.392 -0.352 1.00 96.50 103 SER A N 1
ATOM 785 C CA . SER A 1 103 ? -11.003 5.941 -1.004 1.00 96.50 103 SER A CA 1
ATOM 786 C C . SER A 1 103 ? -10.033 4.867 -1.498 1.00 96.50 103 SER A C 1
ATOM 788 O O . SER A 1 103 ? -9.027 5.232 -2.096 1.00 96.50 103 SER A O 1
ATOM 790 N N . ALA A 1 104 ? -10.305 3.574 -1.271 1.00 97.06 104 ALA A N 1
ATOM 791 C CA . ALA A 1 104 ? -9.484 2.476 -1.782 1.00 97.06 104 ALA A CA 1
ATOM 792 C C . ALA A 1 104 ? -9.150 2.672 -3.272 1.00 97.06 104 ALA A C 1
ATOM 794 O O . ALA A 1 104 ? -10.009 3.024 -4.082 1.00 97.06 104 ALA A O 1
ATOM 795 N N . THR A 1 105 ? -7.891 2.446 -3.643 1.00 97.69 105 THR A N 1
ATOM 796 C CA . THR A 1 105 ? -7.427 2.732 -5.004 1.00 97.69 105 THR A CA 1
ATOM 797 C C . THR A 1 105 ? -8.059 1.762 -5.984 1.00 97.69 105 THR A C 1
ATOM 799 O O . THR A 1 105 ? -7.957 0.550 -5.805 1.00 97.69 105 THR A O 1
ATOM 802 N N . ILE A 1 106 ? -8.682 2.298 -7.033 1.00 96.44 106 ILE A N 1
ATOM 803 C CA . ILE A 1 106 ? -9.259 1.534 -8.139 1.00 96.44 106 ILE A CA 1
ATOM 804 C C . ILE A 1 106 ? -8.338 1.696 -9.356 1.00 96.44 106 ILE A C 1
ATOM 806 O O . ILE A 1 106 ? -8.065 2.834 -9.736 1.00 96.44 106 ILE A O 1
ATOM 810 N N . PRO A 1 107 ? -7.845 0.607 -9.973 1.00 94.75 107 PRO A N 1
ATOM 811 C CA . PRO A 1 107 ? -7.016 0.710 -11.171 1.00 94.75 107 PRO A CA 1
ATOM 812 C C . PRO A 1 107 ? -7.829 1.246 -12.373 1.00 94.75 107 PRO A C 1
ATOM 814 O O . PRO A 1 107 ? -9.034 0.985 -12.453 1.00 94.75 107 PRO A O 1
ATOM 817 N N . PRO A 1 108 ? -7.193 1.929 -13.346 1.00 97.19 108 PRO A N 1
ATOM 818 C CA . PRO A 1 108 ? -5.751 2.165 -13.452 1.00 97.19 108 PRO A CA 1
ATOM 819 C C . PRO A 1 108 ? -5.255 3.330 -12.582 1.00 97.19 108 PRO A C 1
ATOM 821 O O . PRO A 1 108 ? -5.975 4.294 -12.333 1.00 97.19 108 PRO A O 1
ATOM 824 N N . VAL A 1 109 ? -3.999 3.237 -12.150 1.00 97.12 109 VAL A N 1
ATOM 825 C CA . VAL A 1 109 ? -3.243 4.338 -11.539 1.00 97.12 109 VAL A CA 1
ATOM 826 C C . VAL A 1 109 ? -2.890 5.356 -12.625 1.00 97.12 109 VAL A C 1
ATOM 828 O O . VAL A 1 109 ? -2.533 4.973 -13.739 1.00 97.12 109 VAL A O 1
ATOM 831 N N . ASP A 1 110 ? -2.999 6.646 -12.298 1.00 95.62 110 ASP A N 1
ATOM 832 C CA . ASP A 1 110 ? -2.701 7.750 -13.217 1.00 95.62 110 ASP A CA 1
ATOM 833 C C . ASP A 1 110 ? -1.254 7.669 -13.739 1.00 95.62 110 ASP A C 1
ATOM 835 O O . ASP A 1 110 ? -0.315 7.464 -12.970 1.00 95.62 110 ASP A O 1
ATOM 839 N N . GLU A 1 111 ? -1.059 7.865 -15.045 1.00 94.19 111 GLU A N 1
ATOM 840 C CA . GLU A 1 111 ? 0.267 7.907 -15.674 1.00 94.19 111 GLU A CA 1
ATOM 841 C C . GLU A 1 111 ? 1.143 9.051 -15.134 1.00 94.19 111 GLU A C 1
ATOM 843 O O . GLU A 1 111 ? 2.367 8.976 -15.214 1.00 94.19 111 GLU A O 1
ATOM 848 N N . MET A 1 112 ? 0.532 10.096 -14.567 1.00 94.44 112 MET A N 1
ATOM 849 C CA . MET A 1 112 ? 1.217 11.211 -13.909 1.00 94.44 112 MET A CA 1
ATOM 850 C C . MET A 1 112 ? 1.531 10.949 -12.430 1.00 94.44 112 MET A C 1
ATOM 852 O O . MET A 1 112 ? 2.020 11.854 -11.750 1.00 94.44 112 MET A O 1
ATOM 856 N N . PHE A 1 113 ? 1.241 9.751 -11.908 1.00 95.00 113 PHE A N 1
ATOM 857 C CA . PHE A 1 113 ? 1.536 9.408 -10.522 1.00 95.00 113 PHE A CA 1
ATOM 858 C C . PHE A 1 113 ? 3.022 9.608 -10.207 1.00 95.00 113 PHE A C 1
ATOM 860 O O . PHE A 1 113 ? 3.906 9.089 -10.890 1.00 95.00 113 PHE A O 1
ATOM 867 N N . TRP A 1 114 ? 3.275 10.322 -9.113 1.00 93.50 114 TRP A N 1
ATOM 868 C CA . TRP A 1 114 ? 4.595 10.482 -8.529 1.00 93.50 114 TRP A CA 1
ATOM 869 C C . TRP A 1 114 ? 4.494 10.317 -7.019 1.00 93.50 114 TRP A C 1
ATOM 871 O O . TRP A 1 114 ? 3.739 11.033 -6.360 1.00 93.50 114 TRP A O 1
ATOM 881 N N . SER A 1 115 ? 5.266 9.390 -6.460 1.00 96.81 115 SER A N 1
ATOM 882 C CA . SER A 1 115 ? 5.251 9.173 -5.018 1.00 96.81 115 SER A CA 1
ATOM 883 C C . SER A 1 115 ? 6.023 10.277 -4.292 1.00 96.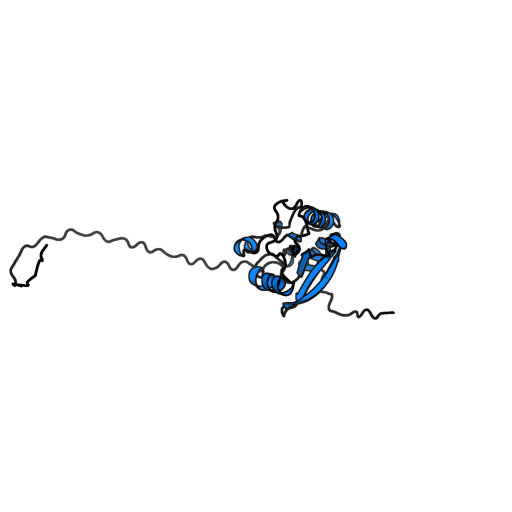81 115 SER A C 1
ATOM 885 O O . SER A 1 115 ? 7.185 10.532 -4.620 1.00 96.81 115 SER A O 1
ATOM 887 N N . PRO A 1 116 ? 5.459 10.885 -3.237 1.00 97.00 116 PRO A N 1
ATOM 888 C CA . PRO A 1 116 ? 6.200 11.810 -2.386 1.00 97.00 116 PRO A CA 1
ATOM 889 C C . PRO A 1 116 ? 7.137 11.092 -1.395 1.00 97.00 116 PRO A C 1
ATOM 891 O O . PRO A 1 116 ? 7.743 11.757 -0.558 1.00 97.00 116 PRO A O 1
ATOM 894 N N . PHE A 1 117 ? 7.245 9.759 -1.473 1.00 97.62 117 PHE A N 1
ATOM 895 C CA . PHE A 1 117 ? 7.999 8.904 -0.547 1.00 97.62 117 PHE A CA 1
ATOM 896 C C . PHE A 1 117 ? 9.229 8.239 -1.178 1.00 97.62 117 PHE A C 1
ATOM 898 O O . PHE A 1 117 ? 9.770 7.284 -0.621 1.00 97.62 117 PHE A O 1
ATOM 905 N N . MET A 1 118 ? 9.652 8.705 -2.355 1.00 96.56 118 MET A N 1
ATOM 906 C CA . MET A 1 118 ? 10.836 8.185 -3.042 1.00 96.56 118 MET A CA 1
ATOM 907 C C . MET A 1 118 ? 12.066 8.193 -2.130 1.00 96.56 118 MET A C 1
ATOM 909 O O . MET A 1 118 ? 12.295 9.163 -1.408 1.00 96.56 118 MET A O 1
ATOM 913 N N . GLU A 1 119 ? 12.836 7.103 -2.173 1.00 93.94 119 GLU A N 1
ATOM 914 C CA . GLU A 1 119 ? 14.085 6.893 -1.424 1.00 93.94 119 GLU A CA 1
ATOM 915 C C . GLU A 1 119 ? 13.953 6.887 0.111 1.00 93.94 119 GLU A C 1
ATOM 917 O O . GLU A 1 119 ? 14.950 6.693 0.811 1.00 93.94 119 GLU A O 1
ATOM 922 N N . MET A 1 120 ? 12.741 7.042 0.658 1.00 96.81 120 MET A N 1
ATOM 923 C CA . MET A 1 120 ? 12.525 6.961 2.100 1.00 96.81 120 MET A CA 1
ATOM 924 C C . MET A 1 120 ? 12.734 5.533 2.603 1.00 96.81 120 MET A C 1
ATOM 926 O O . MET A 1 120 ? 12.254 4.555 2.021 1.00 96.81 120 MET A O 1
ATOM 930 N N . ASN A 1 121 ? 13.416 5.406 3.737 1.00 96.06 121 ASN A N 1
ATOM 931 C CA . ASN A 1 121 ? 13.612 4.120 4.394 1.00 96.06 121 ASN A CA 1
ATOM 932 C C . ASN A 1 121 ? 12.418 3.742 5.294 1.00 96.06 121 ASN A C 1
ATOM 934 O O . ASN A 1 121 ? 11.510 4.534 5.553 1.00 96.06 121 ASN A O 1
ATOM 938 N N . VAL A 1 122 ? 12.418 2.502 5.793 1.00 96.50 122 VAL A N 1
ATOM 939 C CA . VAL A 1 122 ? 11.302 1.968 6.592 1.00 96.50 122 VAL A CA 1
ATOM 940 C C . VAL A 1 122 ? 11.080 2.757 7.888 1.00 96.50 122 VAL A C 1
ATOM 942 O O . VAL A 1 122 ? 9.929 2.946 8.277 1.00 96.50 122 VAL A O 1
ATOM 945 N N . ASP A 1 123 ? 12.138 3.256 8.534 1.00 96.38 123 ASP A N 1
ATOM 946 C CA . ASP A 1 123 ? 12.019 4.045 9.767 1.00 96.38 123 ASP A CA 1
ATOM 947 C C . ASP A 1 123 ? 11.340 5.392 9.491 1.00 96.38 123 ASP A C 1
ATOM 949 O O . ASP A 1 123 ? 10.443 5.811 10.226 1.00 96.38 123 ASP A O 1
ATOM 953 N N . GLU A 1 124 ? 11.716 6.052 8.394 1.00 97.25 124 GLU A N 1
ATOM 954 C CA . GLU A 1 124 ? 11.120 7.319 7.964 1.00 97.25 124 GLU A CA 1
ATOM 955 C C . GLU A 1 124 ? 9.639 7.154 7.614 1.00 97.25 124 GLU A C 1
ATOM 957 O O . GLU A 1 124 ? 8.812 7.960 8.051 1.00 97.25 124 GLU A O 1
ATOM 962 N N . ILE A 1 125 ? 9.283 6.087 6.891 1.00 97.62 125 ILE A N 1
ATOM 963 C CA . ILE A 1 125 ? 7.887 5.768 6.573 1.00 97.62 125 ILE A CA 1
ATOM 964 C C . ILE A 1 125 ? 7.100 5.426 7.836 1.00 97.62 125 ILE A C 1
ATOM 966 O O . ILE A 1 125 ? 6.013 5.960 8.039 1.00 97.62 125 ILE A O 1
ATOM 970 N N . THR A 1 126 ? 7.643 4.585 8.715 1.00 96.38 126 THR A N 1
ATOM 971 C CA . THR A 1 126 ? 6.982 4.203 9.972 1.00 96.38 126 THR A CA 1
ATOM 972 C C . THR A 1 126 ? 6.702 5.434 10.829 1.00 96.38 126 THR A C 1
ATOM 974 O O . THR A 1 126 ? 5.589 5.610 11.328 1.00 96.38 126 THR A O 1
ATOM 977 N N . ASN A 1 127 ? 7.675 6.340 10.937 1.00 96.00 127 ASN A N 1
ATOM 978 C CA . ASN A 1 127 ? 7.502 7.605 11.636 1.00 96.00 127 ASN A CA 1
ATOM 979 C C . ASN A 1 127 ? 6.455 8.501 10.956 1.00 96.00 127 ASN A C 1
ATOM 981 O O . ASN A 1 127 ? 5.611 9.082 11.640 1.00 96.00 127 ASN A O 1
ATOM 985 N N . PHE A 1 128 ? 6.453 8.599 9.625 1.00 96.94 128 PHE A N 1
ATOM 986 C CA . PHE A 1 128 ? 5.426 9.337 8.888 1.00 96.94 128 PHE A CA 1
ATOM 987 C C . PHE A 1 128 ? 4.020 8.769 9.149 1.00 96.94 128 PHE A C 1
ATOM 989 O O . PHE A 1 128 ? 3.110 9.527 9.489 1.00 96.94 128 PHE A O 1
ATOM 996 N N . MET A 1 129 ? 3.845 7.449 9.074 1.00 96.56 129 MET A N 1
ATOM 997 C CA . MET A 1 129 ? 2.568 6.783 9.343 1.00 96.56 129 MET A CA 1
ATOM 998 C C . MET A 1 129 ? 2.102 7.058 10.779 1.00 96.56 129 MET A C 1
ATOM 1000 O O . MET A 1 129 ? 0.963 7.474 10.994 1.00 96.56 129 MET A O 1
ATOM 1004 N N . ALA A 1 130 ? 2.995 6.917 11.760 1.00 93.44 130 ALA A N 1
ATOM 1005 C CA . ALA A 1 130 ? 2.685 7.126 13.173 1.00 93.44 130 ALA A CA 1
ATOM 1006 C C . ALA A 1 130 ? 2.383 8.589 13.536 1.00 93.44 130 ALA A C 1
ATOM 1008 O O . ALA A 1 130 ? 1.611 8.846 14.455 1.00 93.44 130 ALA A O 1
ATOM 1009 N N . THR A 1 131 ? 2.974 9.560 12.839 1.00 94.12 131 THR A N 1
ATOM 1010 C CA . THR A 1 131 ? 2.815 10.987 13.168 1.00 94.12 131 THR A CA 1
ATOM 1011 C C . THR A 1 131 ? 1.736 11.665 12.334 1.00 94.12 131 THR A C 1
ATOM 1013 O O . THR A 1 131 ? 0.929 12.426 12.865 1.00 94.12 131 THR A O 1
ATOM 1016 N N . THR A 1 132 ? 1.668 11.362 11.041 1.00 95.38 132 THR A N 1
ATOM 1017 C CA . THR A 1 132 ? 0.792 12.055 10.089 1.00 95.38 132 THR A CA 1
ATOM 1018 C C . THR A 1 132 ? -0.536 11.330 9.902 1.00 95.38 132 THR A C 1
ATOM 1020 O O . THR A 1 132 ? -1.573 11.986 9.815 1.00 95.38 132 THR A O 1
ATOM 1023 N N . CYS A 1 133 ? -0.527 9.993 9.914 1.00 94.50 133 CYS A N 1
ATOM 1024 C CA . CYS A 1 133 ? -1.691 9.179 9.553 1.00 94.50 133 CYS A CA 1
ATOM 1025 C C . CYS A 1 133 ? -2.485 8.636 10.756 1.00 94.50 133 CYS A C 1
ATOM 1027 O O . CYS A 1 133 ? -3.530 8.027 10.553 1.00 94.50 133 CYS A O 1
ATOM 1029 N N . HIS A 1 134 ? -2.038 8.853 11.998 1.00 89.69 134 HIS A N 1
ATOM 1030 C CA . HIS A 1 134 ? -2.607 8.211 13.198 1.00 89.69 134 HIS A CA 1
ATOM 1031 C C . HIS A 1 134 ? -4.088 8.494 13.491 1.00 89.69 134 HIS A C 1
ATOM 1033 O O . HIS A 1 134 ? -4.725 7.700 14.179 1.00 89.69 134 HIS A O 1
ATOM 1039 N N . GLU A 1 135 ? -4.636 9.598 12.983 1.00 88.94 135 GLU A N 1
ATOM 1040 C CA . GLU A 1 135 ? -6.063 9.943 13.116 1.00 88.94 135 GLU A CA 1
ATOM 1041 C C . GLU A 1 135 ? -6.867 9.646 11.842 1.00 88.94 135 GLU A C 1
ATOM 1043 O O . GLU A 1 135 ? -8.075 9.867 11.809 1.00 88.94 135 GLU A O 1
ATOM 1048 N N . SER A 1 136 ? -6.201 9.170 10.789 1.00 93.06 136 SER A N 1
ATOM 1049 C CA . SER A 1 136 ? -6.808 8.913 9.485 1.00 93.06 136 SER A CA 1
ATOM 1050 C C . SER A 1 136 ? -7.343 7.484 9.370 1.00 93.06 136 SER A C 1
ATOM 1052 O O . SER A 1 136 ? -7.106 6.630 10.226 1.00 93.06 136 SER A O 1
ATOM 1054 N N . ILE A 1 137 ? -8.025 7.203 8.259 1.00 94.38 137 ILE A N 1
ATOM 1055 C CA . ILE A 1 137 ? -8.471 5.850 7.912 1.00 94.38 137 ILE A CA 1
ATOM 1056 C C . ILE A 1 137 ? -7.310 4.908 7.545 1.00 94.38 137 ILE A C 1
ATOM 1058 O O . ILE A 1 137 ? -7.505 3.701 7.432 1.00 94.38 137 ILE A O 1
ATOM 1062 N N . LEU A 1 138 ? -6.102 5.432 7.337 1.00 95.69 138 LEU A N 1
ATOM 1063 C CA . LEU A 1 138 ? -4.952 4.636 6.926 1.00 95.69 138 LEU A CA 1
ATOM 1064 C C . LEU A 1 138 ? -4.413 3.821 8.105 1.00 95.69 138 LEU A C 1
ATOM 1066 O O . LEU A 1 138 ? -4.217 4.334 9.209 1.00 95.69 138 LEU A O 1
ATOM 1070 N N . SER A 1 139 ? -4.135 2.542 7.871 1.00 95.12 139 SER A N 1
ATOM 1071 C CA . SER A 1 139 ? -3.562 1.673 8.889 1.00 95.12 139 SER A CA 1
ATOM 1072 C C . SER A 1 139 ? -2.127 2.092 9.194 1.00 95.12 139 SER A C 1
ATOM 1074 O O . SER A 1 139 ? -1.260 2.082 8.325 1.00 95.12 139 SER A O 1
ATOM 1076 N N . THR A 1 140 ? -1.866 2.440 10.452 1.00 94.44 140 THR A N 1
ATOM 1077 C CA . THR A 1 140 ? -0.518 2.771 10.939 1.00 94.44 140 THR A CA 1
ATOM 1078 C C . THR A 1 140 ? 0.247 1.556 11.456 1.00 94.44 140 THR A C 1
ATOM 1080 O O . THR A 1 140 ? 1.457 1.631 11.643 1.00 94.44 140 THR A O 1
ATOM 1083 N N . GLY A 1 141 ? -0.449 0.437 11.685 1.00 93.50 141 GLY A N 1
ATOM 1084 C CA . GLY A 1 141 ? 0.138 -0.801 12.198 1.00 93.50 141 GLY A CA 1
ATOM 1085 C C . GLY A 1 141 ? 0.642 -1.754 11.114 1.00 93.50 141 GLY A C 1
ATOM 1086 O O . GLY A 1 141 ? 1.465 -2.613 11.411 1.00 93.50 141 GLY A O 1
ATOM 1087 N N . MET A 1 142 ? 0.159 -1.628 9.874 1.00 96.06 142 MET A N 1
ATOM 1088 C CA . MET A 1 142 ? 0.659 -2.412 8.745 1.00 96.06 142 MET A CA 1
ATOM 1089 C C . MET A 1 142 ? 0.485 -1.656 7.433 1.00 96.06 142 MET A C 1
ATOM 1091 O O . MET A 1 142 ? -0.567 -1.072 7.176 1.00 96.06 142 MET A O 1
ATOM 1095 N N . PHE A 1 143 ? 1.518 -1.698 6.601 1.00 98.25 143 PHE A N 1
ATOM 1096 C CA . PHE A 1 143 ? 1.522 -1.149 5.249 1.00 98.25 143 PHE A CA 1
ATOM 1097 C C . PHE A 1 143 ? 2.464 -1.958 4.351 1.00 98.25 143 PHE A C 1
ATOM 1099 O O . PHE A 1 143 ? 3.276 -2.763 4.814 1.00 98.25 143 PHE A O 1
ATOM 1106 N N . PHE A 1 144 ? 2.353 -1.744 3.047 1.00 98.75 144 PHE A N 1
ATOM 1107 C CA . PHE A 1 144 ? 3.217 -2.331 2.036 1.00 98.75 144 PHE A CA 1
ATOM 1108 C C . PHE A 1 144 ? 4.138 -1.274 1.438 1.00 98.75 144 PHE A C 1
ATOM 1110 O O . PHE A 1 144 ? 3.709 -0.156 1.155 1.00 98.75 144 PHE A O 1
ATOM 1117 N N . LEU A 1 145 ? 5.384 -1.658 1.179 1.00 98.56 145 LEU A N 1
ATOM 1118 C CA . LEU A 1 145 ? 6.316 -0.900 0.359 1.00 98.56 145 LEU A CA 1
ATOM 1119 C C . LEU A 1 145 ? 6.461 -1.578 -1.003 1.00 98.56 145 LEU A C 1
ATOM 1121 O O . LEU A 1 145 ? 6.697 -2.790 -1.081 1.00 98.56 145 LEU A O 1
ATOM 1125 N N . ALA A 1 146 ? 6.336 -0.776 -2.054 1.00 98.31 146 ALA A N 1
ATOM 1126 C CA . ALA A 1 146 ? 6.776 -1.129 -3.391 1.00 98.31 146 ALA A CA 1
ATOM 1127 C C . ALA A 1 146 ? 8.202 -0.574 -3.565 1.00 98.31 146 ALA A C 1
ATOM 1129 O O . ALA A 1 146 ? 8.394 0.632 -3.724 1.00 98.31 146 ALA A O 1
ATOM 1130 N N . ASP A 1 147 ? 9.184 -1.465 -3.429 1.00 97.31 147 ASP A N 1
ATOM 1131 C CA . ASP A 1 147 ? 10.626 -1.202 -3.498 1.00 97.31 147 ASP A CA 1
ATOM 1132 C C . ASP A 1 147 ? 11.297 -1.835 -4.734 1.00 97.31 147 ASP A C 1
ATOM 1134 O O . ASP A 1 147 ? 10.641 -2.519 -5.522 1.00 97.31 147 ASP A O 1
ATOM 1138 N N . ASP A 1 148 ? 12.609 -1.646 -4.872 1.00 95.69 148 ASP A N 1
ATOM 1139 C CA . ASP A 1 148 ? 13.492 -2.166 -5.931 1.00 95.69 148 ASP A CA 1
ATOM 1140 C C . ASP A 1 148 ? 13.293 -3.643 -6.311 1.00 95.69 148 ASP A C 1
ATOM 1142 O O . ASP A 1 148 ? 13.430 -4.028 -7.475 1.00 95.69 148 ASP A O 1
ATOM 1146 N N . LEU A 1 149 ? 12.923 -4.493 -5.357 1.00 96.50 149 LEU A N 1
ATOM 1147 C CA . LEU A 1 149 ? 12.703 -5.917 -5.609 1.00 96.50 149 LEU A CA 1
ATOM 1148 C C . LEU A 1 149 ? 11.277 -6.240 -6.070 1.00 96.50 149 LEU A C 1
ATOM 1150 O O . LEU A 1 149 ? 11.026 -7.374 -6.487 1.00 96.50 149 LEU A O 1
ATOM 1154 N N . THR A 1 150 ? 10.345 -5.289 -6.020 1.00 97.38 150 THR A N 1
ATOM 1155 C CA . THR A 1 150 ? 8.922 -5.518 -6.327 1.00 97.38 150 THR A CA 1
ATOM 1156 C C . THR A 1 150 ? 8.730 -6.047 -7.736 1.00 97.38 150 THR A C 1
ATOM 1158 O O . THR A 1 150 ? 8.127 -7.103 -7.915 1.00 97.38 150 THR A O 1
ATOM 1161 N N . ALA A 1 151 ? 9.319 -5.372 -8.724 1.00 95.25 151 ALA A N 1
ATOM 1162 C CA . ALA A 1 151 ? 9.228 -5.764 -10.127 1.00 95.25 151 ALA A CA 1
ATOM 1163 C C . ALA A 1 151 ? 9.868 -7.135 -10.396 1.00 95.25 151 ALA A C 1
ATOM 1165 O O . ALA A 1 151 ? 9.348 -7.932 -11.168 1.00 95.25 151 ALA A O 1
ATOM 1166 N N . ALA A 1 152 ? 11.003 -7.416 -9.750 1.00 96.00 152 ALA A N 1
ATOM 1167 C CA . ALA A 1 152 ? 11.766 -8.639 -9.987 1.00 96.00 152 ALA A CA 1
ATOM 1168 C C . ALA A 1 152 ? 11.145 -9.881 -9.332 1.00 96.00 152 ALA A C 1
ATOM 1170 O O . ALA A 1 152 ? 11.420 -11.003 -9.755 1.00 96.00 152 ALA A O 1
ATOM 1171 N N . THR A 1 153 ? 10.360 -9.692 -8.271 1.00 96.75 153 THR A N 1
ATOM 1172 C CA . THR A 1 153 ? 9.862 -10.791 -7.431 1.00 96.75 153 THR A CA 1
ATOM 1173 C C . THR A 1 153 ? 8.344 -10.904 -7.393 1.00 96.75 153 THR A C 1
ATOM 1175 O O . THR A 1 153 ? 7.850 -11.852 -6.788 1.00 96.75 153 THR A O 1
ATOM 1178 N N . GLU A 1 154 ? 7.613 -9.961 -7.995 1.00 97.81 154 GLU A N 1
ATOM 1179 C CA . GLU A 1 154 ? 6.145 -9.861 -7.928 1.00 97.81 154 GLU A CA 1
ATOM 1180 C C . GLU A 1 154 ? 5.633 -9.837 -6.474 1.00 97.81 154 GLU A C 1
ATOM 1182 O O . GLU A 1 154 ? 4.589 -10.399 -6.121 1.00 97.81 154 GLU A O 1
ATOM 1187 N N . THR A 1 155 ? 6.409 -9.218 -5.579 1.00 98.44 155 THR A N 1
ATOM 1188 C CA . THR A 1 155 ? 6.102 -9.157 -4.147 1.00 98.44 155 THR A CA 1
ATOM 1189 C C . THR A 1 155 ? 6.252 -7.752 -3.594 1.00 98.44 155 THR A C 1
ATOM 1191 O O . THR A 1 155 ? 7.183 -7.030 -3.928 1.00 98.44 155 THR A O 1
ATOM 1194 N N . LEU A 1 156 ? 5.370 -7.392 -2.669 1.00 98.69 156 LEU A N 1
ATOM 1195 C CA . LEU A 1 156 ? 5.483 -6.188 -1.859 1.00 98.69 156 LEU A CA 1
ATOM 1196 C C . LEU A 1 156 ? 6.198 -6.512 -0.545 1.00 98.69 156 LEU A C 1
ATOM 1198 O O . LEU A 1 156 ? 6.027 -7.600 0.022 1.00 98.69 156 LEU A O 1
ATOM 1202 N N . ARG A 1 157 ? 6.968 -5.559 -0.019 1.00 98.44 157 ARG A N 1
ATOM 1203 C CA . ARG A 1 157 ? 7.507 -5.654 1.342 1.00 98.44 157 ARG A CA 1
ATOM 1204 C C . ARG A 1 157 ? 6.417 -5.232 2.322 1.00 98.44 157 ARG A C 1
ATOM 1206 O O . ARG A 1 157 ? 6.089 -4.057 2.421 1.00 98.44 157 ARG A O 1
ATOM 1213 N N . LYS A 1 158 ? 5.848 -6.187 3.049 1.00 98.38 158 LYS A N 1
ATOM 1214 C CA . LYS A 1 158 ? 4.929 -5.927 4.159 1.00 98.38 158 LYS A CA 1
ATOM 1215 C C . LYS A 1 158 ? 5.733 -5.476 5.371 1.00 98.38 158 LYS A C 1
ATOM 1217 O O . LYS A 1 158 ? 6.684 -6.162 5.740 1.00 98.38 158 LYS A O 1
ATOM 1222 N N . VAL A 1 159 ? 5.319 -4.383 5.994 1.00 98.00 159 VAL A N 1
ATOM 1223 C CA . VAL A 1 159 ? 5.885 -3.860 7.238 1.00 98.00 159 VAL A CA 1
ATOM 1224 C C . VAL A 1 159 ? 4.803 -3.907 8.307 1.00 98.00 159 VAL A C 1
ATOM 1226 O O . VAL A 1 159 ? 3.711 -3.386 8.094 1.00 98.00 159 VAL A O 1
ATOM 1229 N N . GLU A 1 160 ? 5.095 -4.544 9.436 1.00 95.94 160 GLU A N 1
ATOM 1230 C CA . GLU A 1 160 ? 4.229 -4.575 10.617 1.00 95.94 160 GLU A CA 1
ATOM 1231 C C . GLU A 1 160 ? 4.887 -3.781 11.741 1.00 95.94 160 GLU A C 1
ATOM 1233 O O . GLU A 1 160 ? 6.039 -4.035 12.090 1.00 95.94 160 GLU A O 1
ATOM 1238 N N . VAL A 1 161 ? 4.155 -2.819 12.299 1.00 92.12 161 VAL A N 1
ATOM 1239 C CA . VAL A 1 161 ? 4.657 -1.870 13.294 1.00 92.12 161 VAL A CA 1
ATOM 1240 C C . VAL A 1 161 ? 4.159 -2.266 14.680 1.00 92.12 161 VAL A C 1
ATOM 1242 O O . VAL A 1 161 ? 2.957 -2.337 14.953 1.00 92.12 161 VAL A O 1
ATOM 1245 N N . GLY A 1 162 ? 5.108 -2.521 15.572 1.00 85.19 162 GLY A N 1
ATOM 1246 C CA . GLY A 1 162 ? 4.896 -2.789 16.981 1.00 85.19 162 GLY A CA 1
ATOM 1247 C C . GLY A 1 162 ? 4.511 -1.540 17.773 1.00 85.19 162 GLY A C 1
ATOM 1248 O O . GLY A 1 162 ? 4.523 -0.403 17.302 1.00 85.19 162 GLY A O 1
ATOM 1249 N N . LYS A 1 163 ? 4.177 -1.740 19.051 1.00 80.12 163 LYS A N 1
ATOM 1250 C CA . LYS A 1 163 ? 3.753 -0.644 19.942 1.00 80.12 163 LYS A CA 1
ATOM 1251 C C . LYS A 1 163 ? 4.856 0.379 20.209 1.00 80.12 163 LYS A C 1
ATOM 1253 O O . LYS A 1 163 ? 4.545 1.502 20.596 1.00 80.12 163 LYS A O 1
ATOM 1258 N N . THR A 1 164 ? 6.118 -0.019 20.065 1.00 79.62 164 THR A N 1
ATOM 1259 C CA . THR A 1 164 ? 7.281 0.840 20.304 1.00 79.62 164 THR A CA 1
ATOM 1260 C C . THR A 1 164 ? 7.879 1.402 19.018 1.00 79.62 164 THR A C 1
ATOM 1262 O O . THR A 1 164 ? 8.984 1.932 19.062 1.00 79.62 164 THR A O 1
ATOM 1265 N N . LEU A 1 165 ? 7.141 1.328 17.900 1.00 81.12 165 LEU A N 1
ATOM 1266 C CA . LEU A 1 165 ? 7.593 1.689 16.547 1.00 81.12 165 LEU A CA 1
ATOM 1267 C C . LEU A 1 165 ? 8.748 0.827 16.016 1.00 81.12 165 LEU A C 1
ATOM 1269 O O . LEU A 1 165 ? 9.280 1.098 14.944 1.00 81.12 165 LEU A O 1
ATOM 1273 N N . ASP A 1 166 ? 9.104 -0.232 16.737 1.00 86.06 166 ASP A N 1
ATOM 1274 C CA . ASP A 1 166 ? 9.837 -1.360 16.188 1.00 86.06 166 ASP A CA 1
ATOM 1275 C C . ASP A 1 166 ? 9.010 -1.996 15.073 1.00 86.06 166 ASP A C 1
ATOM 1277 O O . ASP A 1 166 ? 7.785 -2.068 15.171 1.00 86.06 166 ASP A O 1
ATOM 1281 N N . TRP A 1 167 ? 9.663 -2.447 14.009 1.00 93.38 167 TRP A N 1
ATOM 1282 C CA . TRP A 1 167 ? 8.971 -3.051 12.883 1.00 93.38 167 TRP A CA 1
ATOM 1283 C C . TRP A 1 167 ? 9.607 -4.374 12.482 1.00 93.38 167 TRP A C 1
ATOM 1285 O O . TRP A 1 167 ? 10.817 -4.574 12.600 1.00 93.38 167 TRP A O 1
ATOM 1295 N N . ASP A 1 168 ? 8.760 -5.273 11.992 1.00 93.19 168 ASP A N 1
ATOM 1296 C CA . ASP A 1 168 ? 9.170 -6.482 11.291 1.00 93.19 168 ASP A CA 1
ATOM 1297 C C . ASP A 1 168 ? 8.743 -6.380 9.827 1.00 93.19 168 ASP A C 1
ATOM 1299 O O . ASP A 1 168 ? 7.767 -5.702 9.487 1.00 93.19 168 ASP A O 1
ATOM 1303 N N . SER A 1 169 ? 9.484 -7.039 8.940 1.00 94.00 169 SER A N 1
ATOM 1304 C CA . SER A 1 169 ? 9.151 -7.044 7.522 1.00 94.00 169 SER A CA 1
ATOM 1305 C C . SER A 1 169 ? 9.242 -8.425 6.902 1.00 94.00 169 SER A C 1
ATOM 1307 O O . SER A 1 169 ? 10.113 -9.235 7.206 1.00 94.00 169 SER A O 1
ATOM 1309 N N . SER A 1 170 ? 8.332 -8.679 5.974 1.00 96.69 170 SER A N 1
ATOM 1310 C CA . SER A 1 170 ? 8.296 -9.901 5.175 1.00 96.69 170 SER A CA 1
ATOM 1311 C C . SER A 1 170 ? 7.849 -9.579 3.753 1.00 96.69 170 SER A C 1
ATOM 1313 O O . SER A 1 170 ? 7.346 -8.492 3.474 1.00 96.69 170 SER A O 1
ATOM 1315 N N . ARG A 1 171 ? 8.043 -10.515 2.824 1.00 97.81 171 ARG A N 1
ATOM 1316 C CA . ARG A 1 171 ? 7.588 -10.373 1.436 1.00 97.81 171 ARG A CA 1
ATOM 1317 C C . ARG A 1 171 ? 6.240 -11.057 1.257 1.00 97.81 171 ARG A C 1
ATOM 1319 O O . ARG A 1 171 ? 6.043 -12.178 1.723 1.00 97.81 171 ARG A O 1
ATOM 1326 N N . VAL A 1 172 ? 5.325 -10.386 0.569 1.00 98.25 172 VAL A N 1
ATOM 1327 C CA . VAL A 1 172 ? 3.991 -10.897 0.235 1.00 98.25 172 VAL A CA 1
ATOM 1328 C C . VAL A 1 172 ? 3.811 -10.778 -1.268 1.00 98.25 172 VAL A C 1
ATOM 1330 O O . VAL A 1 172 ? 4.045 -9.708 -1.819 1.00 98.25 172 VAL A O 1
ATOM 1333 N N . ALA A 1 173 ? 3.394 -11.856 -1.935 1.00 98.50 173 ALA A N 1
ATOM 1334 C CA . ALA A 1 173 ? 3.063 -11.790 -3.356 1.00 98.50 173 ALA A CA 1
ATOM 1335 C C . ALA A 1 173 ? 1.999 -10.709 -3.583 1.00 98.50 173 ALA A C 1
ATOM 1337 O O . ALA A 1 173 ? 0.990 -10.682 -2.874 1.00 98.50 173 ALA A O 1
ATOM 1338 N N . TRP A 1 174 ? 2.202 -9.824 -4.557 1.00 98.31 174 TRP A N 1
ATOM 1339 C CA . TRP A 1 174 ? 1.374 -8.624 -4.706 1.00 98.31 174 TRP A CA 1
ATOM 1340 C C . TRP A 1 174 ? -0.116 -8.937 -4.940 1.00 98.31 174 TRP A C 1
ATOM 1342 O O . TRP A 1 174 ? -0.997 -8.239 -4.450 1.00 98.31 174 TRP A O 1
ATOM 1352 N N . ARG A 1 175 ? -0.402 -10.102 -5.529 1.00 98.31 175 ARG A N 1
ATOM 1353 C CA . ARG A 1 175 ? -1.732 -10.648 -5.806 1.00 98.31 175 ARG A CA 1
ATOM 1354 C C . ARG A 1 175 ? -2.463 -11.067 -4.537 1.00 98.31 175 ARG A C 1
ATOM 1356 O O . ARG A 1 175 ? -3.678 -11.169 -4.52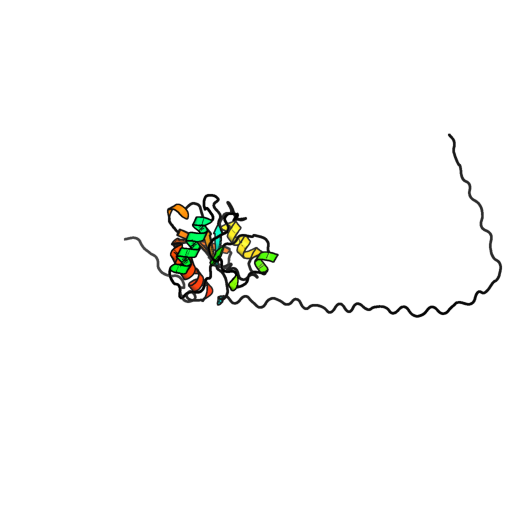3 1.00 98.31 175 ARG A O 1
ATOM 1363 N N . ASP A 1 176 ? -1.731 -11.347 -3.463 1.00 98.38 176 ASP A N 1
ATOM 1364 C CA . ASP A 1 176 ? -2.293 -11.716 -2.166 1.00 98.38 176 ASP A CA 1
ATOM 1365 C C . ASP A 1 176 ? -2.423 -10.485 -1.240 1.00 98.38 176 ASP A C 1
ATOM 1367 O O . ASP A 1 176 ? -2.950 -10.604 -0.131 1.00 98.38 176 ASP A O 1
ATOM 1371 N N . ALA A 1 177 ? -1.998 -9.290 -1.677 1.00 98.31 177 ALA A N 1
ATOM 1372 C CA . ALA A 1 177 ? -1.946 -8.088 -0.843 1.00 98.31 177 ALA A CA 1
ATOM 1373 C C . ALA A 1 177 ? -3.321 -7.673 -0.298 1.00 98.31 177 ALA A C 1
ATOM 1375 O O . ALA A 1 177 ? -3.433 -7.398 0.897 1.00 98.31 177 ALA A O 1
ATOM 1376 N N . ASN A 1 178 ? -4.384 -7.698 -1.115 1.00 97.88 178 ASN A N 1
ATOM 1377 C CA . ASN A 1 178 ? -5.726 -7.328 -0.643 1.00 97.88 178 ASN A CA 1
ATOM 1378 C C . ASN A 1 178 ? -6.265 -8.345 0.374 1.00 97.88 178 ASN A C 1
ATOM 1380 O O . ASN A 1 178 ? -6.865 -7.969 1.376 1.00 97.88 178 ASN A O 1
ATOM 1384 N N . VAL A 1 179 ? -5.986 -9.638 0.172 1.00 97.00 179 VAL A N 1
ATOM 1385 C CA . VAL A 1 179 ? -6.353 -10.695 1.129 1.00 97.00 179 VAL A CA 1
ATOM 1386 C C . VAL A 1 179 ? -5.673 -10.455 2.477 1.00 97.00 179 VAL A C 1
ATOM 1388 O O . VAL A 1 179 ? -6.306 -10.579 3.526 1.00 97.00 179 VAL A O 1
ATOM 1391 N N . VAL A 1 180 ? -4.384 -10.108 2.465 1.00 96.75 180 VAL A N 1
ATOM 1392 C CA . VAL A 1 180 ? -3.625 -9.788 3.682 1.00 96.75 180 VAL A CA 1
ATOM 1393 C C . VAL A 1 180 ? -4.154 -8.515 4.345 1.00 96.75 180 VAL A C 1
ATOM 1395 O O . VAL A 1 180 ? -4.379 -8.527 5.554 1.00 96.75 180 VAL A O 1
ATOM 1398 N N . ALA A 1 181 ? -4.425 -7.462 3.572 1.00 95.94 181 ALA A N 1
ATOM 1399 C CA . ALA A 1 181 ? -4.986 -6.210 4.072 1.00 95.94 181 ALA A CA 1
ATOM 1400 C C . ALA A 1 181 ? -6.339 -6.416 4.760 1.00 95.94 181 ALA A C 1
ATOM 1402 O O . ALA A 1 181 ? -6.520 -6.006 5.903 1.00 95.94 181 ALA A O 1
ATOM 1403 N N . VAL A 1 182 ? -7.257 -7.138 4.118 1.00 94.38 182 VAL A N 1
ATOM 1404 C CA . VAL A 1 182 ? -8.577 -7.433 4.684 1.00 94.38 182 VAL A CA 1
ATOM 1405 C C . VAL A 1 182 ? -8.468 -8.284 5.949 1.00 94.38 182 VAL A C 1
ATOM 1407 O O . VAL A 1 182 ? -9.186 -8.043 6.918 1.00 94.38 182 VAL A O 1
ATOM 1410 N N . LYS A 1 183 ? -7.565 -9.273 5.987 1.00 92.62 183 LYS A N 1
ATOM 1411 C CA . LYS A 1 183 ? -7.338 -10.074 7.203 1.00 92.62 183 LYS A CA 1
ATOM 1412 C C . LYS A 1 183 ? -6.814 -9.229 8.362 1.00 92.62 183 LYS A C 1
ATOM 1414 O O . LYS A 1 183 ? -7.226 -9.466 9.500 1.00 92.62 183 LYS A O 1
ATOM 1419 N N . TRP A 1 184 ? -5.934 -8.273 8.068 1.00 91.38 184 TRP A N 1
ATOM 1420 C CA . TRP A 1 184 ? -5.378 -7.342 9.044 1.00 91.38 184 TRP A CA 1
ATOM 1421 C C . TRP A 1 184 ? -6.459 -6.433 9.630 1.00 91.38 184 TRP A C 1
ATOM 1423 O O . TRP A 1 184 ? -6.688 -6.446 10.838 1.00 91.38 184 TRP A O 1
ATOM 1433 N N . THR A 1 185 ? -7.182 -5.705 8.778 1.00 88.69 185 THR A N 1
ATOM 1434 C CA . THR A 1 185 ? -8.156 -4.690 9.209 1.00 88.69 185 THR A CA 1
ATOM 1435 C C . THR A 1 185 ? -9.410 -5.319 9.808 1.00 88.69 185 THR A C 1
ATOM 1437 O O . THR A 1 185 ? -9.959 -4.816 10.786 1.00 88.69 185 THR A O 1
ATOM 1440 N N . ARG A 1 186 ? -9.839 -6.485 9.305 1.00 80.69 186 ARG A N 1
ATOM 1441 C CA . ARG A 1 186 ? -11.062 -7.163 9.768 1.00 80.69 186 ARG A CA 1
ATOM 1442 C C . ARG A 1 186 ? -10.867 -8.153 10.911 1.00 80.69 186 ARG A C 1
ATOM 1444 O O . ARG A 1 186 ? -11.796 -8.881 11.253 1.00 80.69 186 ARG A O 1
ATOM 1451 N N . GLY A 1 187 ? -9.683 -8.182 11.520 1.00 61.91 187 GLY A N 1
ATOM 1452 C CA . GLY A 1 187 ? -9.462 -8.929 12.756 1.00 61.91 187 GLY A CA 1
ATOM 1453 C C . GLY A 1 187 ? -9.380 -10.449 12.595 1.00 61.91 187 GLY A C 1
ATOM 1454 O O . GLY A 1 187 ? -9.513 -11.163 13.586 1.00 61.91 187 GLY A O 1
ATOM 1455 N N . TYR A 1 188 ? -9.067 -10.967 11.402 1.00 50.47 188 TYR A N 1
ATOM 1456 C CA . TYR A 1 188 ? -8.697 -12.386 11.269 1.00 50.47 188 TYR A CA 1
ATOM 1457 C C . TYR A 1 188 ? -7.354 -12.709 11.966 1.00 50.47 188 TYR A C 1
ATOM 1459 O O . TYR A 1 188 ? -6.997 -13.878 12.089 1.00 50.47 188 TYR A O 1
ATOM 1467 N N . GLY A 1 189 ? -6.622 -11.689 12.442 1.00 44.41 189 GLY A N 1
ATOM 1468 C CA . GLY A 1 189 ? -5.307 -11.801 13.084 1.00 44.41 189 GLY A CA 1
ATOM 1469 C C . GLY A 1 189 ? -5.262 -11.697 14.616 1.00 44.41 189 GLY A C 1
ATOM 1470 O O . GLY A 1 189 ? -4.193 -11.900 15.185 1.00 44.41 189 GLY A O 1
ATOM 1471 N N . ALA A 1 190 ? -6.372 -11.459 15.329 1.00 40.12 190 ALA A N 1
ATOM 1472 C CA . ALA A 1 190 ? -6.365 -11.368 16.804 1.00 40.12 190 ALA A CA 1
ATOM 1473 C C . ALA A 1 190 ? -6.234 -12.736 17.526 1.00 40.12 190 ALA A C 1
ATOM 1475 O O . ALA A 1 190 ? -6.658 -12.888 18.670 1.00 40.12 190 ALA A O 1
ATOM 1476 N N . GLY A 1 191 ? -5.655 -13.739 16.856 1.00 34.62 191 GLY A N 1
ATOM 1477 C CA . GLY A 1 191 ? -5.468 -15.105 17.353 1.00 34.62 191 GLY A CA 1
ATOM 1478 C C . GLY A 1 191 ? -4.117 -15.745 17.015 1.00 34.62 191 GLY A C 1
ATOM 1479 O O . GLY A 1 191 ? -3.952 -16.937 17.250 1.00 34.62 191 GLY A O 1
ATOM 1480 N N . MET A 1 192 ? -3.142 -15.000 16.486 1.00 35.81 192 MET A N 1
ATOM 1481 C CA . MET A 1 192 ? -1.778 -15.509 16.284 1.00 35.81 192 MET A CA 1
ATOM 1482 C C . MET A 1 192 ? -0.787 -14.734 17.147 1.00 35.81 192 MET A C 1
ATOM 1484 O O . MET A 1 192 ? 0.052 -13.974 16.681 1.00 35.81 192 MET A O 1
ATOM 1488 N N . SER A 1 193 ? -0.875 -14.973 18.454 1.00 34.88 193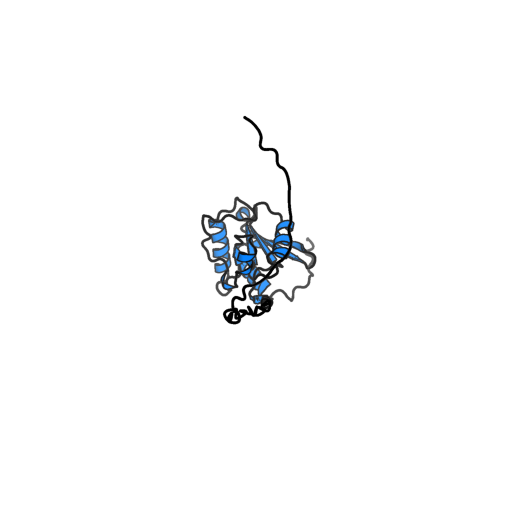 SER A N 1
ATOM 1489 C CA . SER A 1 193 ? 0.291 -14.853 19.318 1.00 34.88 193 SER A CA 1
ATOM 1490 C C . SER A 1 193 ? 1.354 -15.847 18.841 1.00 34.88 193 SER A C 1
ATOM 1492 O O . SER A 1 193 ? 1.119 -17.053 18.871 1.00 34.88 193 SER A O 1
ATOM 1494 N N . SER A 1 194 ? 2.489 -15.314 18.383 1.00 43.47 194 SER A N 1
ATOM 1495 C CA . SER A 1 194 ? 3.840 -15.885 18.459 1.00 43.47 194 SER A CA 1
ATOM 1496 C C . SER A 1 194 ? 3.929 -17.320 18.998 1.00 43.47 194 SER A C 1
ATOM 1498 O O . SER A 1 194 ? 3.706 -17.546 20.188 1.00 43.47 194 SER A O 1
ATOM 1500 N N . SER A 1 195 ? 4.297 -18.266 18.125 1.00 33.88 195 SER A N 1
ATOM 1501 C CA . SER A 1 195 ? 5.249 -19.364 18.384 1.00 33.88 195 SER A CA 1
ATOM 1502 C C . SER A 1 195 ? 5.237 -20.356 17.218 1.00 33.88 195 SER A C 1
ATOM 1504 O O . SER A 1 195 ? 4.441 -21.290 17.199 1.00 33.88 195 SER A O 1
ATOM 1506 N N . SER A 1 196 ? 6.154 -20.210 16.263 1.00 31.77 196 SER A N 1
ATOM 1507 C CA . SER A 1 196 ? 6.765 -21.396 15.655 1.00 31.77 196 SER A CA 1
ATOM 1508 C C . SER A 1 196 ? 8.095 -21.037 15.012 1.00 31.77 196 SER A C 1
ATOM 1510 O O . SER A 1 196 ? 8.180 -20.460 13.932 1.00 31.77 196 SER A O 1
ATOM 1512 N N . SER A 1 197 ? 9.144 -21.367 15.750 1.00 33.31 197 SER A N 1
ATOM 1513 C CA . SER A 1 197 ? 10.497 -21.575 15.270 1.00 33.31 197 SER A CA 1
ATOM 1514 C C . SER A 1 197 ? 10.502 -22.552 14.092 1.00 33.31 197 SER A C 1
ATOM 1516 O O . SER A 1 197 ? 10.259 -23.744 14.284 1.00 33.31 197 SER A O 1
ATOM 1518 N N . TYR A 1 198 ? 10.857 -22.084 12.899 1.00 32.28 198 TYR A N 1
ATOM 1519 C CA . TYR A 1 198 ? 11.351 -22.982 11.861 1.00 32.28 198 TYR A CA 1
ATOM 1520 C C . TYR A 1 198 ? 12.835 -23.242 12.129 1.00 32.28 198 TYR A C 1
ATOM 1522 O O . TYR A 1 198 ? 13.704 -22.438 11.799 1.00 32.28 198 TYR A O 1
ATOM 1530 N N . GLN A 1 199 ? 13.109 -24.362 12.804 1.00 30.78 199 GLN A N 1
ATOM 1531 C CA . GLN A 1 199 ? 14.412 -25.013 12.744 1.00 30.78 199 GLN A CA 1
ATOM 1532 C C . GLN A 1 199 ? 14.596 -25.607 11.347 1.00 30.78 199 GLN A C 1
ATOM 1534 O O . GLN A 1 199 ? 13.712 -26.292 10.833 1.00 30.78 199 GLN A O 1
ATOM 1539 N N . PHE A 1 200 ? 15.761 -25.337 10.764 1.00 33.16 200 PHE A N 1
ATOM 1540 C CA . PHE A 1 200 ? 16.285 -26.046 9.605 1.00 33.16 200 PHE A CA 1
ATOM 1541 C C . PHE A 1 200 ? 16.389 -27.548 9.898 1.00 33.16 200 PHE A C 1
ATOM 1543 O O . PHE A 1 200 ? 16.839 -27.935 10.981 1.00 33.16 200 PHE A O 1
ATOM 1550 N N . VAL A 1 201 ? 16.038 -28.366 8.905 1.00 46.44 201 VAL A N 1
ATOM 1551 C CA . VAL A 1 201 ? 16.536 -29.740 8.752 1.00 46.44 201 VAL A CA 1
ATOM 1552 C C . VAL A 1 201 ? 17.193 -29.838 7.387 1.00 46.44 201 VAL A C 1
ATOM 1554 O O . VAL A 1 201 ? 16.569 -29.345 6.420 1.00 46.44 201 VAL A O 1
#

Sequence (201 aa):
MSNSNLPILAKPSDSAANQVTPVPVAPSHNLTIQMKSRTPIIPPPVNPLEQLVCIICVEESIPPYMLSDIFHEAYSRDPGLPPSLFLLDTNFKPIIDSFTPDSATIPPVDEMFWSPFMEMNVDEITNFMATTCHESILSTGMFFLADDLTAATETLRKVEVGKTLDWDSSRVAWRDANVVAVKWTRGYGAGMSSSSSYQFV

pLDDT: mean 78.6, std 25.41, range [30.44, 98.75]

Foldseek 3Di:
DDDDDDDDDDDDDDDDDDDDDDDDDDDDPPPPPPPPPPDPPLPPQQQLLLAAAEEAEQAPPQFQQNVLVLQVLQCVLDVVFDQRYAHDQDLDLVVQQVDGSVRRDHDRGDRPGDGPNHNPDPLRVLVSCVPRNVRGSYDSQKHWYDDPCCVVPQWTWIWGADPVRDIDTDTDRSSNVRVVSSCRSVVVPPPDDDDDDDDDD

Secondary structure (DSSP, 8-state):
--------------------PPPPPPP---------------PPPPPGGGPBEEEEE--TT--HHHHHHHHHHHHHS-TTSPP-EEE-----HHHHTT--GGG---SSPPTT---TTTT--HHHHHHHHHHHSTTSSB-SSEEEEE-TTHHHHTEEEEEEE-TTS-EEEEEEEGGGHHHHHHHHHTTTTTT--S-------

Radius of gyration: 32.34 Å; chains: 1; bounding box: 48×113×45 Å

Organism: NCBI:txid319629